Protein AF-0000000087148356 (afdb_homodimer)

Secondary structure (DSSP, 8-state):
--HHHHHHHHHHTT-EEEEEE-SSSEEEEEE-SS-SSS--HHHHHHHHHHHHHHHHTTSS----EEEEEEEETTEEEEEEEE-HHHHHHHHTTSS-HHHHHHHHHTT-EE---/--HHHHHHHHHHTT-EEEEEE-SSSEEEEEE-SS-SSS--HHHHHHHHHHHHHHHHTTSS----EEEEEEEETTEEEEEEEE-HHHHHHHHTTSS-HHHHHHHHHTT-EE---

Foldseek 3Di:
DDFVVLCVLLVVLVWAWLGWDPDAVTETETEDPDDDLFDDLVNVVSSVVSQLVCVVVVNDQQHKYWYFYAPDSPHTFKIWIAHSVLSVCPVVVVDDPVVSSVVGVVRIDGPPD/DDFVVLCVLLVVLVWAWLGWDPDAVTETETEDPDDDQFDDLVNVVSSVVSQLVCVVVVNDQQHKYWYFYAPDSPHTFKIWIAHSVLSVCPVVVVDDPVVSSVVGVVRIDGPPD

Nearest PDB structures (foldseek):
  4hlb-assembly1_A  TM=5.372E-01  e=8.642E-02  Desulfovibrio piger ATCC 29098
  3ib5-assembly1_A-2  TM=5.041E-01  e=1.341E-01  Ligilactobacillus salivarius UCC118
  2qb6-assembly1_A  TM=3.504E-01  e=6.866E-01  Saccharomyces cerevisiae
  2qb8-assembly2_B  TM=2.752E-01  e=1.001E+00  Saccharomyces cerevisiae
  2qb6-assembly2_B  TM=3.249E-01  e=2.126E+00  Saccharomyces cerevisiae

pLDDT: mean 91.55, std 8.07, range [42.75, 98.5]

InterPro domains:
  IPR058473 Domain of unknown function DUF8159 [PF26490] (3-110)

Sequence (226 aa):
MDESELEAELRKFGIDVHDVEAVDPMELSYVTAYPGEEVNHMEMGQMLNGLLDLARDGEWEPTRIEATVLRFEDEVMNRWYAKTEWFEDLLQYRISETEFSTNVLETLDEDLEMDESELEAELRKFGIDVHDVEAVDPMELSYVTAYPGEEVNHMEMGQMLNGLLDLARDGEWEPTRIEATVLRFEDEVMNRWYAKTEWFEDLLQYRISETEFSTNVLETLDEDLE

Structure (mmCIF, N/CA/C/O backbone):
data_AF-0000000087148356-model_v1
#
loop_
_entity.id
_entity.type
_entity.pdbx_description
1 polymer 'Uncharacterized protein'
#
loop_
_atom_site.group_PDB
_atom_site.id
_atom_site.type_symbol
_atom_site.label_atom_id
_atom_site.label_alt_id
_atom_site.label_comp_id
_atom_site.label_asym_id
_atom_site.label_entity_id
_atom_site.label_seq_id
_atom_site.pdbx_PDB_ins_code
_atom_site.Cartn_x
_atom_site.Cartn_y
_atom_site.Cartn_z
_atom_site.occupancy
_atom_site.B_iso_or_equiv
_atom_site.auth_seq_id
_atom_site.auth_comp_id
_atom_site.auth_asym_id
_atom_site.auth_atom_id
_atom_site.pdbx_PDB_model_num
ATOM 1 N N . MET A 1 1 ? -1.526 16.781 19.016 1 84.31 1 MET A N 1
ATOM 2 C CA . MET A 1 1 ? -0.383 15.891 19.188 1 84.31 1 MET A CA 1
ATOM 3 C C . MET A 1 1 ? 0.921 16.609 18.859 1 84.31 1 MET A C 1
ATOM 5 O O . MET A 1 1 ? 0.977 17.406 17.922 1 84.31 1 MET A O 1
ATOM 9 N N . ASP A 1 2 ? 1.845 16.422 19.781 1 91.44 2 ASP A N 1
ATOM 10 C CA . ASP A 1 2 ? 3.104 17.078 19.469 1 91.44 2 ASP A CA 1
ATOM 11 C C . ASP A 1 2 ? 4 16.188 18.609 1 91.44 2 ASP A C 1
ATOM 13 O O . ASP A 1 2 ? 3.621 15.062 18.266 1 91.44 2 ASP A O 1
ATOM 17 N N . GLU A 1 3 ? 5.105 16.703 18.156 1 94.75 3 GLU A N 1
ATOM 18 C CA . GLU A 1 3 ? 5.992 16.031 17.203 1 94.75 3 GLU A CA 1
ATOM 19 C C . GLU A 1 3 ? 6.492 14.703 17.766 1 94.75 3 GLU A C 1
ATOM 21 O O . GLU A 1 3 ? 6.539 13.703 17.047 1 94.75 3 GLU A O 1
ATOM 26 N N . SER A 1 4 ? 6.891 14.68 19.016 1 94.88 4 SER A N 1
ATOM 27 C CA . SER A 1 4 ? 7.418 13.469 19.641 1 94.88 4 SER A CA 1
ATOM 28 C C . SER A 1 4 ? 6.359 12.375 19.703 1 94.88 4 SER A C 1
ATOM 30 O O . SER A 1 4 ? 6.664 11.195 19.5 1 94.88 4 SER A O 1
ATOM 32 N N . GLU A 1 5 ? 5.191 12.727 20.031 1 94.94 5 GLU A N 1
ATOM 33 C CA . GLU A 1 5 ? 4.086 11.773 20.078 1 94.94 5 GLU A CA 1
ATOM 34 C C . GLU A 1 5 ? 3.781 11.211 18.688 1 94.94 5 GLU A C 1
ATOM 36 O O . GLU A 1 5 ? 3.549 10.008 18.531 1 94.94 5 GLU A O 1
ATOM 41 N N . LEU A 1 6 ? 3.758 12.117 17.75 1 95.38 6 LEU A N 1
ATOM 42 C CA . LEU A 1 6 ? 3.504 11.695 16.375 1 95.38 6 LEU A CA 1
ATOM 43 C C . LEU A 1 6 ? 4.559 10.703 15.914 1 95.38 6 LEU A C 1
ATOM 45 O O . LEU A 1 6 ? 4.23 9.68 15.312 1 95.38 6 LEU A O 1
ATOM 49 N N . GLU A 1 7 ? 5.844 10.984 16.172 1 96.38 7 GLU A N 1
ATOM 50 C CA . GLU A 1 7 ? 6.934 10.078 15.812 1 96.38 7 GLU A CA 1
ATOM 51 C C . GLU A 1 7 ? 6.734 8.703 16.438 1 96.38 7 GLU A C 1
ATOM 53 O O . GLU A 1 7 ? 6.918 7.68 15.773 1 96.38 7 GLU A O 1
ATOM 58 N N . ALA A 1 8 ? 6.398 8.703 17.703 1 95.75 8 ALA A N 1
ATOM 59 C CA . ALA A 1 8 ? 6.195 7.445 18.422 1 95.75 8 ALA A CA 1
ATOM 60 C C . ALA A 1 8 ? 5.074 6.629 17.797 1 95.75 8 ALA A C 1
ATOM 62 O O . ALA A 1 8 ? 5.191 5.41 17.656 1 95.75 8 ALA A O 1
ATOM 63 N N . GLU A 1 9 ? 4 7.324 17.438 1 95.88 9 GLU A N 1
ATOM 64 C CA . GLU A 1 9 ? 2.873 6.637 16.828 1 95.88 9 GLU A CA 1
ATOM 65 C C . GLU A 1 9 ? 3.266 6.027 15.484 1 95.88 9 GLU A C 1
ATOM 67 O O . GLU A 1 9 ? 2.941 4.875 15.195 1 95.88 9 GLU A O 1
ATOM 72 N N . LEU A 1 10 ? 3.98 6.805 14.617 1 95.19 10 LEU A N 1
ATOM 73 C CA . LEU A 1 10 ? 4.379 6.328 13.297 1 95.19 10 LEU A CA 1
ATOM 74 C C . LEU A 1 10 ? 5.328 5.141 13.406 1 95.19 10 LEU A C 1
ATOM 76 O O . LEU A 1 10 ? 5.285 4.227 12.578 1 95.19 10 LEU A O 1
ATOM 80 N N . ARG A 1 11 ? 6.141 5.047 14.484 1 95.75 11 ARG A N 1
ATOM 81 C CA . ARG A 1 11 ? 7.039 3.918 14.719 1 95.75 11 ARG A CA 1
ATOM 82 C C . ARG A 1 11 ? 6.254 2.639 14.984 1 95.75 11 ARG A C 1
ATOM 84 O O . ARG A 1 11 ? 6.68 1.549 14.602 1 95.75 11 ARG A O 1
ATOM 91 N N . LYS A 1 12 ? 5.125 2.832 15.578 1 92.94 12 LYS A N 1
ATOM 92 C CA . LYS A 1 12 ? 4.266 1.68 15.836 1 92.94 12 LYS A CA 1
ATOM 93 C C . LYS A 1 12 ? 3.777 1.055 14.539 1 92.94 12 LYS A C 1
ATOM 95 O O . LYS A 1 12 ? 3.441 -0.131 14.5 1 92.94 12 LYS A O 1
ATOM 100 N N . PHE A 1 13 ? 3.689 1.864 13.508 1 89 13 PHE A N 1
ATOM 101 C CA . PHE A 1 13 ? 3.23 1.39 12.211 1 89 13 PHE A CA 1
ATOM 102 C C . PHE A 1 13 ? 4.398 0.883 11.375 1 89 13 PHE A C 1
ATOM 104 O O . PHE A 1 13 ? 4.234 0.569 10.195 1 89 13 PHE A O 1
ATOM 111 N N . GLY A 1 14 ? 5.617 0.876 11.977 1 90.88 14 GLY A N 1
ATOM 112 C CA . GLY A 1 14 ? 6.77 0.293 11.305 1 90.88 14 GLY A CA 1
ATOM 113 C C . GLY A 1 14 ? 7.562 1.302 10.5 1 90.88 14 GLY A C 1
ATOM 114 O O . GLY A 1 14 ? 8.352 0.925 9.625 1 90.88 14 GLY A O 1
ATOM 115 N N . ILE A 1 15 ? 7.328 2.574 10.688 1 94.94 15 ILE A N 1
ATOM 116 C CA . ILE A 1 15 ? 8.031 3.621 9.953 1 94.94 15 ILE A CA 1
ATOM 117 C C . ILE A 1 15 ? 9.281 4.043 10.719 1 94.94 15 ILE A C 1
ATOM 119 O O . ILE A 1 15 ? 9.211 4.344 11.914 1 94.94 15 ILE A O 1
ATOM 123 N N . ASP A 1 16 ? 10.422 3.971 10.125 1 96.44 16 ASP A N 1
ATOM 124 C CA . ASP A 1 16 ? 11.664 4.457 10.719 1 96.44 16 ASP A CA 1
ATOM 125 C C . ASP A 1 16 ? 11.812 5.965 10.531 1 96.44 16 ASP A C 1
ATOM 127 O O . ASP A 1 16 ? 12.531 6.422 9.641 1 96.44 16 ASP A O 1
ATOM 131 N N . VAL A 1 17 ? 11.242 6.77 11.438 1 96.94 17 VAL A N 1
ATOM 132 C CA . VAL A 1 17 ? 11.141 8.219 11.32 1 96.94 17 VAL A CA 1
ATOM 133 C C . VAL A 1 17 ? 12.492 8.859 11.602 1 96.94 17 VAL A C 1
ATOM 135 O O . VAL A 1 17 ? 13.133 8.562 12.617 1 96.94 17 VAL A O 1
ATOM 138 N N . HIS A 1 18 ? 12.945 9.609 10.672 1 97.88 18 HIS A N 1
ATOM 139 C CA . HIS A 1 18 ? 14.18 10.375 10.852 1 97.88 18 HIS A CA 1
ATOM 140 C C . HIS A 1 18 ? 13.891 11.727 11.5 1 97.88 18 HIS A C 1
ATOM 142 O O . HIS A 1 18 ? 14.555 12.109 12.469 1 97.88 18 HIS A O 1
ATOM 148 N N . ASP A 1 19 ? 12.883 12.438 11.008 1 96.44 19 ASP A N 1
ATOM 149 C CA . ASP A 1 19 ? 12.516 13.742 11.547 1 96.44 19 ASP A CA 1
ATOM 150 C C . ASP A 1 19 ? 11.055 14.07 11.25 1 96.44 19 ASP A C 1
ATOM 152 O O . ASP A 1 19 ? 10.5 13.609 10.25 1 96.44 19 ASP A O 1
ATOM 156 N N . VAL A 1 20 ? 10.469 14.836 12.164 1 96.94 20 VAL A N 1
ATOM 157 C CA . VAL A 1 20 ? 9.117 15.344 11.977 1 96.94 20 VAL A CA 1
ATOM 158 C C . VAL A 1 20 ? 9.039 16.797 12.422 1 96.94 20 VAL A C 1
ATOM 160 O O . VAL A 1 20 ? 9.508 17.141 13.508 1 96.94 20 VAL A O 1
ATOM 163 N N . GLU A 1 21 ? 8.547 17.594 11.594 1 96.12 21 GLU A N 1
ATOM 164 C CA . GLU A 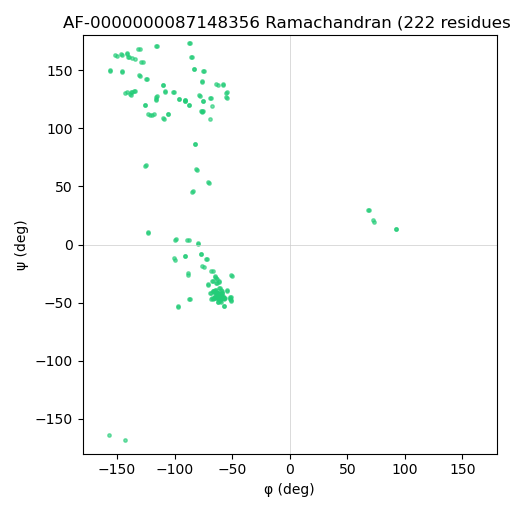1 21 ? 8.203 18.969 11.953 1 96.12 21 GLU A CA 1
ATOM 165 C C . GLU A 1 21 ? 6.711 19.219 11.789 1 96.12 21 GLU A C 1
ATOM 167 O O . GLU A 1 21 ? 6.195 19.234 10.672 1 96.12 21 GLU A O 1
ATOM 172 N N . ALA A 1 22 ? 6.113 19.406 12.883 1 90.12 22 ALA A N 1
ATOM 173 C CA . ALA A 1 22 ? 4.668 19.625 12.891 1 90.12 22 ALA A CA 1
ATOM 174 C C . ALA A 1 22 ? 4.328 21.078 12.547 1 90.12 22 ALA A C 1
ATOM 176 O O . ALA A 1 22 ? 3.785 21.797 13.383 1 90.12 22 ALA A O 1
ATOM 177 N N . VAL A 1 23 ? 4.59 21.469 11.508 1 89.88 23 VAL A N 1
ATOM 178 C CA . VAL A 1 23 ? 4.281 22.781 10.938 1 89.88 23 VAL A CA 1
ATOM 179 C C . VAL A 1 23 ? 3.324 22.609 9.758 1 89.88 23 VAL A C 1
ATOM 181 O O . VAL A 1 23 ? 2.924 21.5 9.422 1 89.88 23 VAL A O 1
ATOM 184 N N . ASP A 1 24 ? 2.83 23.688 9.297 1 91.12 24 ASP A N 1
ATOM 185 C CA . ASP A 1 24 ? 1.98 23.641 8.109 1 91.12 24 ASP A CA 1
ATOM 186 C C . ASP A 1 24 ? 2.689 24.25 6.902 1 91.12 24 ASP A C 1
ATOM 188 O O . ASP A 1 24 ? 2.928 25.469 6.859 1 91.12 24 ASP A O 1
ATOM 192 N N . PRO A 1 25 ? 3.09 23.422 5.961 1 96.44 25 PRO A N 1
ATOM 193 C CA . PRO A 1 25 ? 2.861 21.984 5.832 1 96.44 25 PRO A CA 1
ATOM 194 C C . PRO A 1 25 ? 3.729 21.156 6.785 1 96.44 25 PRO A C 1
ATOM 196 O O . PRO A 1 25 ? 4.863 21.531 7.082 1 96.44 25 PRO A O 1
ATOM 199 N N . MET A 1 26 ? 3.186 20.031 7.184 1 97.25 26 MET A N 1
ATOM 200 C CA . MET A 1 26 ? 3.967 19.094 8 1 97.25 26 MET A CA 1
ATOM 201 C C . MET A 1 26 ? 5.094 18.469 7.188 1 97.25 26 MET A C 1
ATOM 203 O O . MET A 1 26 ? 4.863 17.984 6.082 1 97.25 26 MET A O 1
ATOM 207 N N . GLU A 1 27 ? 6.281 18.578 7.699 1 97.81 27 GLU A N 1
ATOM 208 C CA . GLU A 1 27 ? 7.445 17.953 7.082 1 97.81 27 GLU A CA 1
ATOM 209 C C . GLU A 1 27 ? 7.824 16.656 7.809 1 97.81 27 GLU A C 1
ATOM 211 O O . GLU A 1 27 ? 7.93 16.641 9.039 1 97.81 27 GLU A O 1
ATOM 216 N N . LEU A 1 28 ? 8.016 15.609 6.988 1 97.5 28 LEU A N 1
ATOM 217 C CA . LEU A 1 28 ? 8.344 14.305 7.539 1 97.5 28 LEU A CA 1
ATOM 218 C C . LEU A 1 28 ? 9.438 13.633 6.719 1 97.5 28 LEU A C 1
ATOM 220 O O . LEU A 1 28 ? 9.406 13.664 5.488 1 97.5 28 LEU A O 1
ATOM 224 N N . SER A 1 29 ? 10.477 13.109 7.359 1 96.81 29 SER A N 1
ATOM 225 C CA . SER A 1 29 ? 11.461 12.266 6.688 1 96.81 29 SER A CA 1
ATOM 226 C C . SER A 1 29 ? 11.602 10.914 7.387 1 96.81 29 SER A C 1
ATOM 228 O O . SER A 1 29 ? 11.484 10.828 8.609 1 96.81 29 SER A O 1
ATOM 230 N N . TYR A 1 30 ? 11.789 9.859 6.605 1 97 30 TYR A N 1
ATOM 231 C CA . TYR A 1 30 ? 11.945 8.516 7.164 1 97 30 TYR A CA 1
ATOM 232 C C . TYR A 1 30 ? 12.906 7.684 6.328 1 97 30 TYR A C 1
ATOM 234 O O . TYR A 1 30 ? 13.047 7.906 5.125 1 97 30 TYR A O 1
ATOM 242 N N . VAL A 1 31 ? 13.578 6.809 7.023 1 96 31 VAL A N 1
ATOM 243 C CA . VAL A 1 31 ? 14.516 5.91 6.348 1 96 31 VAL A CA 1
ATOM 244 C C . VAL A 1 31 ? 13.773 4.664 5.863 1 96 31 VAL A C 1
ATOM 246 O O . VAL A 1 31 ? 13.141 3.959 6.656 1 96 31 VAL A O 1
ATOM 249 N N . THR A 1 32 ? 13.82 4.449 4.531 1 93.44 32 THR A N 1
ATOM 250 C CA . THR A 1 32 ? 13.078 3.336 3.955 1 93.44 32 THR A CA 1
ATOM 251 C C . THR A 1 32 ? 13.797 2.014 4.223 1 93.44 32 THR A C 1
ATOM 253 O O . THR A 1 32 ? 15.023 1.948 4.18 1 93.44 32 THR A O 1
ATOM 256 N N . ALA A 1 33 ? 13.039 0.959 4.535 1 88.12 33 ALA A N 1
ATOM 257 C CA . ALA A 1 33 ? 13.562 -0.401 4.637 1 88.12 33 ALA A CA 1
ATOM 258 C C . ALA A 1 33 ? 13.773 -1.011 3.252 1 88.12 33 ALA A C 1
ATOM 260 O O . ALA A 1 33 ? 14.352 -2.092 3.123 1 88.12 33 ALA A O 1
ATOM 261 N N . TYR A 1 34 ? 13.359 -0.417 2.146 1 85.12 34 TYR A N 1
ATOM 262 C CA . TYR A 1 34 ? 13.375 -0.916 0.776 1 85.12 34 TYR A CA 1
ATOM 263 C C . TYR A 1 34 ? 14.109 0.053 -0.147 1 85.12 34 TYR A C 1
ATOM 265 O O . TYR A 1 34 ? 13.5 0.634 -1.051 1 85.12 34 TYR A O 1
ATOM 273 N N . PRO A 1 35 ? 15.484 0.049 0.179 1 82.44 35 PRO A N 1
ATOM 274 C CA . PRO A 1 35 ? 16.234 1.004 -0.638 1 82.44 35 PRO A CA 1
ATOM 275 C C . PRO A 1 35 ? 16.328 0.581 -2.104 1 82.44 35 PRO A C 1
ATOM 277 O O . PRO A 1 35 ? 16.625 -0.579 -2.396 1 82.44 35 PRO A O 1
ATOM 280 N N . GLY A 1 36 ? 15.633 1.244 -2.998 1 75.75 36 GLY A N 1
ATOM 281 C CA . GLY A 1 36 ? 15.633 1.03 -4.438 1 75.75 36 GLY A CA 1
ATOM 282 C C . GLY A 1 36 ? 15.523 2.316 -5.23 1 75.75 36 GLY A C 1
ATOM 283 O O . GLY A 1 36 ? 15.797 3.4 -4.711 1 75.75 36 GLY A O 1
ATOM 284 N N . GLU A 1 37 ? 15.297 2.193 -6.395 1 71.94 37 GLU A N 1
ATOM 285 C CA . GLU A 1 37 ? 15.219 3.363 -7.262 1 71.94 37 GLU A CA 1
ATOM 286 C C . GLU A 1 37 ? 13.914 4.129 -7.039 1 71.94 37 GLU A C 1
ATOM 288 O O . GLU A 1 37 ? 13.836 5.328 -7.32 1 71.94 37 GLU A O 1
ATOM 293 N N . GLU A 1 38 ? 12.992 3.451 -6.469 1 77.25 38 GLU A N 1
ATOM 294 C CA . GLU A 1 38 ? 11.688 4.082 -6.312 1 77.25 38 GLU A CA 1
ATOM 295 C C . GLU A 1 38 ? 11.133 3.867 -4.906 1 77.25 38 GLU A C 1
ATOM 297 O O . GLU A 1 38 ? 11.594 2.98 -4.184 1 77.25 38 GLU A O 1
ATOM 302 N N . VAL A 1 39 ? 10.188 4.773 -4.629 1 83.44 39 VAL A N 1
ATOM 303 C CA . VAL A 1 39 ? 9.508 4.695 -3.338 1 83.44 39 VAL A CA 1
ATOM 304 C C . VAL A 1 39 ? 8.75 3.371 -3.232 1 83.44 39 VAL A C 1
ATOM 306 O O . VAL A 1 39 ? 8.172 2.904 -4.215 1 83.44 39 VAL A O 1
ATOM 309 N N . ASN A 1 40 ? 8.867 2.797 -2.104 1 86.94 40 ASN A N 1
ATOM 310 C CA . ASN A 1 40 ? 8.055 1.616 -1.829 1 86.94 40 ASN A CA 1
ATOM 311 C C . ASN A 1 40 ? 6.609 1.989 -1.523 1 86.94 40 ASN A C 1
ATOM 313 O O . ASN A 1 40 ? 6.32 2.557 -0.469 1 86.94 40 ASN A O 1
ATOM 317 N N . HIS A 1 41 ? 5.699 1.585 -2.393 1 86.62 41 HIS A N 1
ATOM 318 C CA . HIS A 1 41 ? 4.297 1.972 -2.289 1 86.62 41 HIS A CA 1
ATOM 319 C C . HIS A 1 41 ? 3.662 1.408 -1.022 1 86.62 41 HIS A C 1
ATOM 321 O O . HIS A 1 41 ? 2.844 2.074 -0.383 1 86.62 41 HIS A O 1
ATOM 327 N N . MET A 1 42 ? 3.967 0.201 -0.636 1 81.94 42 MET A N 1
ATOM 328 C CA . MET A 1 42 ? 3.402 -0.417 0.561 1 81.94 42 MET A CA 1
ATOM 329 C C . MET A 1 42 ? 3.818 0.344 1.814 1 81.94 42 MET A C 1
ATOM 331 O O . MET A 1 42 ? 3 0.58 2.705 1 81.94 42 MET A O 1
ATOM 335 N N . GLU A 1 43 ? 5.117 0.654 1.801 1 88.19 43 GLU A N 1
ATOM 336 C CA . GLU A 1 43 ? 5.621 1.425 2.932 1 88.19 43 GLU A CA 1
ATOM 337 C C . GLU A 1 43 ? 4.949 2.793 3.014 1 88.19 43 GLU A C 1
ATOM 339 O O . GLU A 1 43 ? 4.586 3.248 4.098 1 88.19 43 GLU A O 1
ATOM 344 N N . MET A 1 44 ? 4.777 3.432 1.849 1 91.56 44 MET A N 1
ATOM 345 C CA . MET A 1 44 ? 4.055 4.699 1.782 1 91.56 44 MET A CA 1
ATOM 346 C C . MET A 1 44 ? 2.623 4.535 2.287 1 91.56 44 MET A C 1
ATOM 348 O O . MET A 1 44 ? 2.127 5.379 3.039 1 91.56 44 MET A O 1
ATOM 352 N N . GLY A 1 45 ? 1.991 3.518 1.913 1 89.81 45 GLY A N 1
ATOM 353 C CA . GLY A 1 45 ? 0.655 3.213 2.4 1 89.81 45 GLY A CA 1
ATOM 354 C C . GLY A 1 45 ? 0.584 3.086 3.91 1 89.81 45 GLY A C 1
ATOM 355 O O . GLY A 1 45 ? -0.348 3.592 4.539 1 89.81 45 GLY A O 1
ATOM 356 N N . GLN A 1 46 ? 1.534 2.375 4.477 1 88.69 46 GLN A N 1
ATOM 357 C CA . GLN A 1 46 ? 1.574 2.217 5.93 1 88.69 46 GLN A CA 1
ATOM 358 C C . GLN A 1 46 ? 1.681 3.568 6.629 1 88.69 46 GLN A C 1
ATOM 360 O O . GLN A 1 46 ? 1.002 3.811 7.629 1 88.69 46 GLN A O 1
ATOM 365 N N . MET A 1 47 ? 2.598 4.418 6.078 1 93.06 47 MET A N 1
ATOM 366 C CA . MET A 1 47 ? 2.756 5.77 6.613 1 93.06 47 MET A CA 1
ATOM 367 C C . MET A 1 47 ? 1.436 6.531 6.562 1 93.06 47 MET A C 1
ATOM 369 O O . MET A 1 47 ? 1.013 7.117 7.562 1 93.06 47 MET A O 1
ATOM 373 N N . LEU A 1 48 ? 0.737 6.496 5.5 1 94.75 48 LEU A N 1
ATOM 374 C CA . LEU A 1 48 ? -0.509 7.227 5.293 1 94.75 48 LEU A CA 1
ATOM 375 C C . LEU A 1 48 ? -1.636 6.629 6.129 1 94.75 48 LEU A C 1
ATOM 377 O O . LEU A 1 48 ? -2.461 7.359 6.68 1 94.75 48 LEU A O 1
ATOM 381 N N . ASN A 1 49 ? -1.641 5.391 6.316 1 90.12 49 ASN A N 1
ATOM 382 C CA . ASN A 1 49 ? -2.627 4.734 7.168 1 90.12 49 ASN A CA 1
ATOM 383 C C . ASN A 1 49 ? -2.461 5.137 8.633 1 90.12 49 ASN A C 1
ATOM 385 O O . ASN A 1 49 ? -3.449 5.316 9.344 1 90.12 49 ASN A O 1
ATOM 389 N N . GLY A 1 50 ? -1.231 5.078 9.023 1 91.94 50 GLY A N 1
ATOM 390 C CA . GLY A 1 50 ? -0.986 5.543 10.383 1 91.94 50 GLY A CA 1
ATOM 391 C C . GLY A 1 50 ? -1.56 6.922 10.648 1 91.94 50 GLY A C 1
ATOM 392 O O . GLY A 1 50 ? -2.223 7.133 11.672 1 91.94 50 GLY A O 1
ATOM 393 N N . LEU A 1 51 ? -1.326 7.844 9.727 1 95.38 51 LEU A N 1
ATOM 394 C CA . LEU A 1 51 ? -1.85 9.195 9.875 1 95.38 51 LEU A CA 1
ATOM 395 C C . LEU A 1 51 ? -3.375 9.195 9.844 1 95.38 51 LEU A C 1
ATOM 397 O O . LEU A 1 51 ? -4.02 9.898 10.617 1 95.38 51 LEU A O 1
ATOM 401 N N . LEU A 1 52 ? -3.928 8.438 9 1 94.31 52 LEU A N 1
ATOM 402 C CA . LEU A 1 52 ? -5.379 8.359 8.875 1 94.31 52 LEU A CA 1
ATOM 403 C C . LEU A 1 52 ? -6.004 7.77 10.133 1 94.31 52 LEU A C 1
ATOM 405 O O . LEU A 1 52 ? -7.062 8.227 10.57 1 94.31 52 LEU A O 1
ATOM 409 N N . ASP A 1 53 ? -5.352 6.746 10.672 1 92.44 53 ASP A N 1
ATOM 410 C CA . ASP A 1 53 ? -5.828 6.172 11.93 1 92.44 53 ASP A CA 1
ATOM 411 C C . ASP A 1 53 ? -5.812 7.215 13.047 1 92.44 53 ASP A C 1
ATOM 413 O O . ASP A 1 53 ? -6.766 7.309 13.828 1 92.44 53 ASP A O 1
ATOM 417 N N . LEU A 1 54 ? -4.754 7.934 13.086 1 95.5 54 LEU A N 1
ATOM 418 C CA . LEU A 1 54 ? -4.656 9 14.086 1 95.5 54 LEU A CA 1
ATOM 419 C C . LEU A 1 54 ? -5.746 10.039 13.867 1 95.5 54 LEU A C 1
ATOM 421 O O . LEU A 1 54 ? -6.324 10.547 14.836 1 95.5 54 LEU A O 1
ATOM 425 N N . ALA A 1 55 ? -6.004 10.391 12.656 1 96.06 55 ALA A N 1
ATOM 426 C CA . ALA A 1 55 ? -7.051 11.359 12.344 1 96.06 55 ALA A CA 1
ATOM 427 C C . ALA A 1 55 ? -8.422 10.844 12.766 1 96.06 55 ALA A C 1
ATOM 429 O O . ALA A 1 55 ? -9.227 11.586 13.328 1 96.06 55 ALA A O 1
ATOM 430 N N . ARG A 1 56 ? -8.672 9.656 12.477 1 94.31 56 ARG A N 1
ATOM 431 C CA . ARG A 1 56 ? -9.945 9.039 12.844 1 94.31 56 ARG A CA 1
ATOM 432 C C . ARG A 1 56 ? -10.141 9.039 14.359 1 94.31 56 ARG A C 1
ATOM 434 O O . ARG A 1 56 ? -11.258 9.203 14.852 1 94.31 56 ARG A O 1
ATOM 441 N N . ASP A 1 57 ? -9.078 8.828 15.07 1 94.88 57 ASP A N 1
ATOM 442 C CA . ASP A 1 57 ? -9.117 8.797 16.531 1 94.88 57 ASP A CA 1
ATOM 443 C C . ASP A 1 57 ? -9.125 10.203 17.109 1 94.88 57 ASP A C 1
ATOM 445 O O . ASP A 1 57 ? -9.164 10.383 18.328 1 94.88 57 ASP A O 1
ATOM 449 N N . GLY A 1 58 ? -9.117 11.133 16.25 1 95.06 58 GLY A N 1
ATOM 450 C CA . GLY A 1 58 ? -9.125 12.516 16.703 1 95.06 58 GLY A CA 1
ATOM 451 C C . GLY A 1 58 ? -7.797 12.961 17.281 1 95.06 58 GLY A C 1
ATOM 452 O O . GLY A 1 58 ? -7.734 13.977 17.984 1 95.06 58 GLY A O 1
ATOM 453 N N . GLU A 1 59 ? -6.723 12.281 16.984 1 95.19 59 GLU A N 1
ATOM 454 C CA . GLU A 1 59 ? -5.422 12.555 17.578 1 95.19 59 GLU A CA 1
ATOM 455 C C . GLU A 1 59 ? -4.543 13.383 16.656 1 95.19 59 GLU A C 1
ATOM 457 O O . GLU A 1 59 ? -3.512 13.914 17.078 1 95.19 59 GLU A O 1
ATOM 462 N N . TRP A 1 60 ? -4.961 13.453 15.492 1 94.75 60 TRP A N 1
ATOM 463 C CA . TRP A 1 60 ? -4.242 14.234 14.492 1 94.75 60 TRP A CA 1
ATOM 464 C C . TRP A 1 60 ? -5.211 14.961 13.57 1 94.75 60 TRP A C 1
ATOM 466 O O . TRP A 1 60 ? -6.164 14.359 13.062 1 94.75 60 TRP A O 1
ATOM 476 N N . GLU A 1 61 ? -4.953 16.203 13.406 1 94.56 61 GLU A N 1
ATOM 477 C CA . GLU A 1 61 ? -5.727 16.969 12.43 1 94.56 61 GLU A CA 1
ATOM 478 C C . GLU A 1 61 ? -5.059 16.953 11.062 1 94.56 61 GLU A C 1
ATOM 480 O O . GLU A 1 61 ? -3.896 17.359 10.922 1 94.56 61 GLU A O 1
ATOM 485 N N . PRO A 1 62 ? -5.793 16.531 10.062 1 96.19 62 PRO A N 1
ATOM 486 C CA . PRO A 1 62 ? -5.207 16.438 8.719 1 96.19 62 PRO A CA 1
ATOM 487 C C . PRO A 1 62 ? -4.598 17.766 8.25 1 96.19 62 PRO A C 1
ATOM 489 O O . PRO A 1 62 ? -5.215 18.812 8.398 1 96.19 62 PRO A O 1
ATOM 492 N N . THR A 1 63 ? -3.402 17.672 7.785 1 96.81 63 THR A N 1
ATOM 493 C CA . THR A 1 63 ? -2.668 18.766 7.16 1 96.81 63 THR A CA 1
ATOM 494 C C . THR A 1 63 ? -1.881 18.266 5.949 1 96.81 63 THR A C 1
ATOM 496 O O . THR A 1 63 ? -1.768 17.062 5.73 1 96.81 63 THR A O 1
ATOM 499 N N . ARG A 1 64 ? -1.524 19.25 5.121 1 97.88 64 ARG A N 1
ATOM 500 C CA . ARG A 1 64 ? -0.625 18.844 4.043 1 97.88 64 ARG A CA 1
ATOM 501 C C . ARG A 1 64 ? 0.657 18.234 4.598 1 97.88 64 ARG A C 1
ATOM 503 O O . ARG A 1 64 ? 1.227 18.75 5.566 1 97.88 64 ARG A O 1
ATOM 510 N N . ILE A 1 65 ? 1.083 17.141 3.949 1 97.81 65 ILE A N 1
ATOM 511 C CA . ILE A 1 65 ? 2.314 16.453 4.336 1 97.81 65 ILE A CA 1
ATOM 512 C C . ILE A 1 65 ? 3.328 16.531 3.195 1 97.81 65 ILE A C 1
ATOM 514 O O . ILE A 1 65 ? 2.986 16.297 2.033 1 97.81 65 ILE A O 1
ATOM 518 N N . GLU A 1 66 ? 4.48 16.984 3.537 1 97.94 66 GLU A N 1
ATOM 519 C CA . GLU A 1 66 ? 5.652 16.844 2.68 1 97.94 66 GLU A CA 1
ATOM 520 C C . GLU A 1 66 ? 6.605 15.781 3.215 1 97.94 66 GLU A C 1
ATOM 522 O O . GLU A 1 66 ? 7.219 15.961 4.27 1 97.94 66 GLU A O 1
ATOM 527 N N . ALA A 1 67 ? 6.727 14.656 2.463 1 96.88 67 ALA A N 1
ATOM 528 C CA . ALA A 1 67 ? 7.512 13.523 2.941 1 96.88 67 ALA A CA 1
ATOM 529 C C . ALA A 1 67 ? 8.789 13.359 2.125 1 96.88 67 ALA A C 1
ATOM 531 O O . ALA A 1 67 ? 8.781 13.523 0.903 1 96.88 67 ALA A O 1
ATOM 532 N N . THR A 1 68 ? 9.852 13.094 2.812 1 95.56 68 THR A N 1
ATOM 533 C CA . THR A 1 68 ? 11.141 12.742 2.215 1 95.56 68 THR A CA 1
ATOM 534 C C . THR A 1 68 ? 11.539 11.32 2.596 1 95.56 68 THR A C 1
ATOM 536 O O . THR A 1 68 ? 11.57 10.977 3.777 1 95.56 68 THR A O 1
ATOM 539 N N . VAL A 1 69 ? 11.805 10.5 1.589 1 94.88 69 VAL A N 1
ATOM 540 C CA . VAL A 1 69 ? 12.258 9.125 1.804 1 94.88 69 VAL A CA 1
ATOM 541 C C . VAL A 1 69 ? 13.781 9.07 1.714 1 94.88 69 VAL A C 1
ATOM 543 O O . VAL A 1 69 ? 14.367 9.508 0.721 1 94.88 69 VAL A O 1
ATOM 546 N N . LEU A 1 70 ? 14.336 8.547 2.777 1 95.31 70 LEU A N 1
ATOM 547 C CA . LEU A 1 70 ? 15.789 8.5 2.869 1 95.31 70 LEU A CA 1
ATOM 548 C C . LEU A 1 70 ? 16.297 7.078 2.707 1 95.31 70 LEU A C 1
ATOM 550 O O . LEU A 1 70 ? 15.727 6.137 3.256 1 95.31 70 LEU A O 1
ATOM 554 N N . ARG A 1 71 ? 17.375 6.867 1.804 1 92.19 71 ARG A N 1
ATOM 555 C CA . ARG A 1 71 ? 18.109 5.613 1.772 1 92.19 71 ARG A CA 1
ATOM 556 C C . ARG A 1 71 ? 18.922 5.422 3.051 1 92.19 71 ARG A C 1
ATOM 558 O O . ARG A 1 71 ? 18.938 4.332 3.623 1 92.19 71 ARG A O 1
ATOM 565 N N . PHE A 1 72 ? 19.609 6.418 3.439 1 89.56 72 PHE A N 1
ATOM 566 C CA . PHE A 1 72 ? 20.328 6.617 4.699 1 89.56 72 PHE A CA 1
ATOM 567 C C . PHE A 1 72 ? 19.969 7.965 5.312 1 89.56 72 PHE A C 1
ATOM 569 O O . PHE A 1 72 ? 19.328 8.797 4.668 1 89.56 72 PHE A O 1
ATOM 576 N N . GLU A 1 73 ? 20.297 8.273 6.5 1 85 73 GLU A N 1
ATOM 577 C CA . GLU A 1 73 ? 19.938 9.484 7.227 1 85 73 GLU A CA 1
ATOM 578 C C . GLU A 1 73 ? 20.25 10.734 6.41 1 85 73 GLU A C 1
ATOM 580 O O . GLU A 1 73 ? 19.547 11.734 6.5 1 85 73 GLU A O 1
ATOM 585 N N . ASP A 1 74 ? 21.156 10.672 5.555 1 86.56 74 ASP A N 1
ATOM 586 C CA . ASP A 1 74 ? 21.547 11.891 4.863 1 86.56 74 ASP A CA 1
ATOM 587 C C . ASP A 1 74 ? 21.406 11.734 3.352 1 86.56 74 ASP A C 1
ATOM 589 O O . ASP A 1 74 ? 21.875 12.586 2.59 1 86.56 74 ASP A O 1
ATOM 593 N N . GLU A 1 75 ? 20.828 10.734 2.861 1 92.75 75 GLU A N 1
ATOM 594 C CA . GLU A 1 75 ? 20.703 10.5 1.425 1 92.75 75 GLU A CA 1
ATOM 595 C C . GLU A 1 75 ? 19.234 10.391 1.011 1 92.75 75 GLU A C 1
ATOM 597 O O . GLU A 1 75 ? 18.578 9.375 1.283 1 92.75 75 GLU A O 1
ATOM 602 N N . VAL A 1 76 ? 18.828 11.422 0.25 1 92.88 76 VAL A N 1
ATOM 603 C CA . VAL A 1 76 ? 17.438 11.484 -0.187 1 92.88 76 VAL A CA 1
ATOM 604 C C . VAL A 1 76 ? 17.234 10.547 -1.375 1 92.88 76 VAL A C 1
ATOM 606 O O . VAL A 1 76 ? 18.016 10.555 -2.324 1 92.88 76 VAL A O 1
ATOM 609 N N . MET A 1 77 ? 16.266 9.734 -1.253 1 91.56 77 MET A N 1
ATOM 610 C CA . MET A 1 77 ? 15.891 8.844 -2.348 1 91.56 77 MET A CA 1
ATOM 611 C C . MET A 1 77 ? 14.734 9.43 -3.152 1 91.56 77 MET A C 1
ATOM 613 O O . MET A 1 77 ? 14.812 9.531 -4.379 1 91.56 77 MET A O 1
ATOM 617 N N . ASN A 1 78 ? 13.656 9.781 -2.529 1 93 78 ASN A N 1
ATOM 618 C CA . ASN A 1 78 ? 12.453 10.289 -3.178 1 93 78 ASN A CA 1
ATOM 619 C C . ASN A 1 78 ? 11.688 11.258 -2.27 1 93 78 ASN A C 1
ATOM 621 O O . ASN A 1 78 ? 11.969 11.336 -1.073 1 93 78 ASN A O 1
ATOM 625 N N . ARG A 1 79 ? 10.852 12 -2.908 1 94.12 79 ARG A N 1
ATOM 626 C CA . ARG A 1 79 ? 9.922 12.867 -2.188 1 94.12 79 ARG A CA 1
ATOM 627 C C . ARG A 1 79 ? 8.492 12.68 -2.689 1 94.12 79 ARG A C 1
ATOM 629 O O . ARG A 1 79 ? 8.281 12.344 -3.855 1 94.12 79 ARG A O 1
ATOM 636 N N . TRP A 1 80 ? 7.578 12.781 -1.823 1 95.12 80 TRP A N 1
ATOM 637 C CA . TRP A 1 80 ? 6.16 12.781 -2.16 1 95.12 80 TRP A CA 1
ATOM 638 C C . TRP A 1 80 ? 5.375 13.688 -1.218 1 95.12 80 TRP A C 1
ATOM 640 O O . TRP A 1 80 ? 5.91 14.156 -0.211 1 95.12 80 TRP A O 1
ATOM 650 N N . TYR A 1 81 ? 4.184 14.047 -1.585 1 97.31 81 TYR A N 1
ATOM 651 C CA . TYR A 1 81 ? 3.352 14.82 -0.669 1 97.31 81 TYR A CA 1
ATOM 652 C C . TYR A 1 81 ? 1.896 14.375 -0.742 1 97.31 81 TYR A C 1
ATOM 654 O O . TYR A 1 81 ? 1.509 13.656 -1.666 1 97.31 81 TYR A O 1
ATOM 662 N N . ALA A 1 82 ? 1.135 14.734 0.2 1 97.94 82 ALA A N 1
ATOM 663 C CA . ALA A 1 82 ? -0.313 14.555 0.275 1 97.94 82 ALA A CA 1
ATOM 664 C C . ALA A 1 82 ? -0.999 15.836 0.738 1 97.94 82 ALA A C 1
ATOM 666 O O . ALA A 1 82 ? -0.583 16.453 1.724 1 97.94 82 ALA A O 1
ATOM 667 N N . LYS A 1 83 ? -2.01 16.203 0.034 1 98.5 83 LYS A N 1
ATOM 668 C CA . LYS A 1 83 ? -2.703 17.453 0.356 1 98.5 83 LYS A CA 1
ATOM 669 C C . LYS A 1 83 ? -3.717 17.234 1.477 1 98.5 83 LYS A C 1
ATOM 671 O O . LYS A 1 83 ? -4.293 16.156 1.604 1 98.5 83 LYS A O 1
ATOM 676 N N . THR A 1 84 ? -3.889 18.344 2.186 1 98.12 84 THR A N 1
ATOM 677 C CA . THR A 1 84 ? -4.895 18.359 3.244 1 98.12 84 THR A CA 1
ATOM 678 C C . THR A 1 84 ? -6.242 17.875 2.717 1 98.12 84 THR A C 1
ATOM 680 O O . THR A 1 84 ? -6.879 17.016 3.328 1 98.12 84 THR A O 1
ATOM 683 N N . GLU A 1 85 ? -6.578 18.391 1.557 1 98.19 85 GLU A N 1
ATOM 684 C CA . GLU A 1 85 ? -7.887 18.109 0.979 1 98.19 85 GLU A CA 1
ATOM 685 C C . GLU A 1 85 ? -8.047 16.609 0.675 1 98.19 85 GLU A C 1
ATOM 687 O O . GLU A 1 85 ? -9.148 16.078 0.771 1 98.19 85 GLU A O 1
ATOM 692 N N . TRP A 1 86 ? -6.945 16.016 0.316 1 98.06 86 TRP A N 1
ATOM 693 C CA . TRP A 1 86 ? -7.027 14.586 -0.007 1 98.06 86 TRP A CA 1
ATOM 694 C C . TRP A 1 86 ? -7.359 13.766 1.233 1 98.06 86 TRP A C 1
ATOM 696 O O . TRP A 1 86 ? -8.156 12.828 1.168 1 98.06 86 TRP A O 1
ATOM 706 N N . PHE A 1 87 ? -6.824 14.047 2.396 1 97.5 87 PHE A N 1
ATOM 707 C CA . PHE A 1 87 ? -7.156 13.383 3.652 1 97.5 87 PHE A CA 1
ATOM 708 C C . PHE A 1 87 ? -8.617 13.609 4.012 1 97.5 87 PHE A C 1
ATOM 710 O O . PHE A 1 87 ? -9.328 12.664 4.355 1 97.5 87 PHE A O 1
ATOM 717 N N . GLU A 1 88 ? -9.016 14.852 3.949 1 97.5 88 GLU A N 1
ATOM 718 C CA . GLU A 1 88 ? -10.383 15.211 4.316 1 97.5 88 GLU A CA 1
ATOM 719 C C . GLU A 1 88 ? -11.398 14.508 3.428 1 97.5 88 GLU A C 1
ATOM 721 O O . GLU A 1 88 ? -12.406 13.984 3.918 1 97.5 88 GLU A O 1
ATOM 726 N N . ASP A 1 89 ? -11.125 14.594 2.107 1 96.69 89 ASP A N 1
ATOM 727 C CA . ASP A 1 89 ? -12.039 13.961 1.163 1 96.69 89 ASP A CA 1
ATOM 728 C C . ASP A 1 89 ? -12.148 12.461 1.428 1 96.69 89 ASP A C 1
ATOM 730 O O . ASP A 1 89 ? -13.234 11.883 1.326 1 96.69 89 ASP A O 1
ATOM 734 N N . LEU A 1 90 ? -11.039 11.844 1.753 1 94.19 90 LEU A N 1
ATOM 735 C CA . LEU A 1 90 ? -11.055 10.414 2.053 1 94.19 90 LEU A CA 1
ATOM 736 C C . LEU A 1 90 ? -11.859 10.133 3.316 1 94.19 90 LEU A C 1
ATOM 738 O O . LEU A 1 90 ? -12.703 9.234 3.332 1 94.19 90 LEU A O 1
ATOM 742 N N . LEU A 1 91 ? -11.672 10.875 4.383 1 93.62 91 LEU A N 1
ATOM 743 C CA . LEU A 1 91 ? -12.32 10.68 5.672 1 93.62 91 LEU A CA 1
ATOM 744 C C . LEU A 1 91 ? -13.812 10.953 5.578 1 93.62 91 LEU A C 1
ATOM 746 O O . LEU A 1 91 ? -14.602 10.43 6.371 1 93.62 91 LEU A O 1
ATOM 750 N N . GLN A 1 92 ? -14.18 11.75 4.562 1 94.12 92 GLN A N 1
ATOM 751 C CA . GLN A 1 92 ? -15.594 12.07 4.355 1 94.12 92 GLN A CA 1
ATOM 752 C C . GLN A 1 92 ? -16.203 11.195 3.264 1 94.12 92 GLN A C 1
ATOM 754 O O . GLN A 1 92 ? -17.297 11.461 2.789 1 94.12 92 GLN A O 1
ATOM 759 N N . TYR A 1 93 ? -15.477 10.344 2.818 1 89.75 93 TYR A N 1
ATOM 760 C CA . TYR A 1 93 ? -15.922 9.344 1.854 1 89.75 93 TYR A CA 1
ATOM 761 C C . TYR A 1 93 ? -16.234 9.984 0.508 1 89.75 93 TYR A C 1
ATOM 763 O O . TYR A 1 93 ? -17.141 9.539 -0.207 1 89.75 93 TYR A O 1
ATOM 771 N N . ARG A 1 94 ? -15.539 11.055 0.233 1 94.56 94 ARG A N 1
ATOM 772 C CA . ARG A 1 94 ? -15.719 11.719 -1.051 1 94.56 94 ARG A CA 1
ATOM 773 C C . ARG A 1 94 ? -14.797 11.133 -2.113 1 94.56 94 ARG A C 1
ATOM 775 O O . ARG A 1 94 ? -15.031 11.305 -3.311 1 94.56 94 ARG A O 1
ATOM 782 N N . ILE A 1 95 ? -13.719 10.562 -1.729 1 92.38 95 ILE A N 1
ATOM 783 C CA . ILE A 1 95 ? -12.859 9.805 -2.627 1 92.38 95 ILE A CA 1
ATOM 784 C C . ILE A 1 95 ? -12.57 8.43 -2.025 1 92.38 95 ILE A C 1
ATOM 786 O O . ILE A 1 95 ? -12.727 8.227 -0.818 1 92.38 95 ILE A O 1
ATOM 790 N N . SER A 1 96 ? -12.203 7.453 -2.889 1 87.38 96 SER A N 1
ATOM 791 C CA . SER A 1 96 ? -11.867 6.109 -2.434 1 87.38 96 SER A CA 1
ATOM 792 C C . SER A 1 96 ? -10.406 6.016 -2.014 1 87.38 96 SER A C 1
ATOM 794 O O . SER A 1 96 ? -9.602 6.887 -2.354 1 87.38 96 SER A O 1
ATOM 796 N N . GLU A 1 97 ? -10.117 4.984 -1.247 1 88.94 97 GLU A N 1
ATOM 797 C CA . GLU A 1 97 ? -8.727 4.719 -0.887 1 88.94 97 GLU A CA 1
ATOM 798 C C . GLU A 1 97 ? -7.848 4.609 -2.129 1 88.94 97 GLU A C 1
ATOM 800 O O . GLU A 1 97 ? -6.715 5.094 -2.139 1 88.94 97 GLU A O 1
ATOM 805 N N . THR A 1 98 ? -8.398 3.957 -3.195 1 85.88 98 THR A N 1
ATOM 806 C CA . THR A 1 98 ? -7.676 3.818 -4.453 1 85.88 98 THR A CA 1
ATOM 807 C C . THR A 1 98 ? -7.371 5.188 -5.059 1 85.88 98 THR A C 1
ATOM 809 O O . THR A 1 98 ? -6.258 5.434 -5.52 1 85.88 98 THR A O 1
ATOM 812 N N . GLU A 1 99 ? -8.383 6.059 -5.086 1 88.62 99 GLU A N 1
ATOM 813 C CA . GLU A 1 99 ? -8.172 7.406 -5.598 1 88.62 99 GLU A CA 1
ATOM 814 C C . GLU A 1 99 ? -7.148 8.164 -4.75 1 88.62 99 GLU A C 1
ATOM 816 O O . GLU A 1 99 ? -6.277 8.852 -5.285 1 88.62 99 GLU A O 1
ATOM 821 N N . PHE A 1 100 ? -7.25 8.047 -3.451 1 93.38 100 PHE A N 1
ATOM 822 C CA . PHE A 1 100 ? -6.309 8.68 -2.535 1 93.38 100 PHE A CA 1
ATOM 823 C C . PHE A 1 100 ? -4.883 8.227 -2.83 1 93.38 100 PHE A C 1
ATOM 825 O O . PHE A 1 100 ? -3.984 9.062 -2.982 1 93.38 100 PHE A O 1
ATOM 832 N N . SER A 1 101 ? -4.637 6.938 -2.887 1 89.25 101 SER A N 1
ATOM 833 C CA . SER A 1 101 ? -3.312 6.387 -3.148 1 89.25 101 SER A CA 1
ATOM 834 C C . SER A 1 101 ? -2.771 6.863 -4.492 1 89.25 101 SER A C 1
ATOM 836 O O . SER A 1 101 ? -1.587 7.188 -4.613 1 89.25 101 SER A O 1
ATOM 838 N N . THR A 1 102 ? -3.65 6.887 -5.5 1 88.38 102 THR A N 1
ATOM 839 C CA . THR A 1 102 ? -3.256 7.363 -6.82 1 88.38 102 THR A CA 1
ATOM 840 C C . THR A 1 102 ? -2.814 8.828 -6.758 1 88.38 102 THR A C 1
ATOM 842 O O . THR A 1 102 ? -1.789 9.195 -7.332 1 88.38 102 THR A O 1
ATOM 845 N N . ASN A 1 103 ? -3.611 9.641 -6.105 1 93.62 103 ASN A N 1
ATOM 846 C CA . ASN A 1 103 ? -3.244 11.039 -5.938 1 93.62 103 ASN A CA 1
ATOM 847 C C . ASN A 1 103 ? -1.829 11.188 -5.383 1 93.62 103 ASN A C 1
ATOM 849 O O . ASN A 1 103 ? -1.026 11.961 -5.914 1 93.62 103 ASN A O 1
ATOM 853 N N . VAL A 1 104 ? -1.517 10.453 -4.336 1 94.44 104 VAL A N 1
ATOM 854 C CA . VAL A 1 104 ? -0.222 10.578 -3.672 1 94.44 104 VAL A CA 1
ATOM 855 C C . VAL A 1 104 ? 0.878 10.039 -4.586 1 94.44 104 VAL A C 1
ATOM 857 O O . VAL A 1 104 ? 1.941 10.648 -4.711 1 94.44 104 VAL A O 1
ATOM 860 N N . LEU A 1 105 ? 0.655 8.906 -5.273 1 90.88 105 LEU A N 1
ATOM 861 C CA . LEU A 1 105 ? 1.647 8.297 -6.152 1 90.88 105 LEU A CA 1
ATOM 862 C C . LEU A 1 105 ? 2.018 9.242 -7.293 1 90.88 105 LEU A C 1
ATOM 864 O O . LEU A 1 105 ? 3.164 9.258 -7.746 1 90.88 105 LEU A O 1
ATOM 868 N N . GLU A 1 106 ? 1.071 10.008 -7.688 1 90.12 106 GLU A N 1
ATOM 869 C CA . GLU A 1 106 ? 1.299 10.922 -8.805 1 90.12 106 GLU A CA 1
ATOM 870 C C . GLU A 1 106 ? 2.207 12.078 -8.398 1 90.12 106 GLU A C 1
ATOM 872 O O . GLU A 1 106 ? 2.713 12.805 -9.258 1 90.12 106 GLU A O 1
ATOM 877 N N . THR A 1 107 ? 2.438 12.25 -7.129 1 94.44 107 THR A N 1
ATOM 878 C CA . THR A 1 107 ? 3.27 13.359 -6.668 1 94.44 107 THR A CA 1
ATOM 879 C C . THR A 1 107 ? 4.734 12.938 -6.582 1 94.44 107 THR A C 1
ATOM 881 O O . THR A 1 107 ? 5.613 13.773 -6.363 1 94.44 107 THR A O 1
ATOM 884 N N . LEU A 1 108 ? 4.996 11.688 -6.719 1 90.69 108 LEU A N 1
ATOM 885 C CA . LEU A 1 108 ? 6.332 11.141 -6.512 1 90.69 108 LEU A CA 1
ATOM 886 C C . LEU A 1 108 ? 7.355 11.852 -7.395 1 90.69 108 LEU A C 1
ATOM 888 O O . LEU A 1 108 ? 7.125 12.039 -8.594 1 90.69 108 LEU A O 1
ATOM 892 N N . ASP A 1 109 ? 8.383 12.312 -6.742 1 88 109 ASP A N 1
ATOM 893 C CA . ASP A 1 109 ? 9.523 12.922 -7.418 1 88 109 ASP A CA 1
ATOM 894 C C . ASP A 1 109 ? 10.828 12.242 -7.008 1 88 109 ASP A C 1
ATOM 896 O O . ASP A 1 109 ? 11.117 12.102 -5.816 1 88 109 ASP A O 1
ATOM 900 N N . GLU A 1 110 ? 11.492 11.695 -8.023 1 77.25 110 GLU A N 1
ATOM 901 C CA . GLU A 1 110 ? 12.789 11.086 -7.734 1 77.25 110 GLU A CA 1
ATOM 902 C C . GLU A 1 110 ? 13.859 12.148 -7.527 1 77.25 110 GLU A C 1
ATOM 904 O O . GLU A 1 110 ? 13.93 13.133 -8.273 1 77.25 110 GLU A O 1
ATOM 909 N N . ASP A 1 111 ? 14.359 12.195 -6.305 1 66.69 111 ASP A N 1
ATOM 910 C CA . ASP A 1 111 ? 15.477 13.109 -6.078 1 66.69 111 ASP A CA 1
ATOM 911 C C . ASP A 1 111 ? 16.812 12.461 -6.465 1 66.69 111 ASP A C 1
ATOM 913 O O . ASP A 1 111 ? 17.656 12.203 -5.605 1 66.69 111 ASP A O 1
ATOM 917 N N . LEU A 1 112 ? 16.922 11.836 -7.562 1 54.38 112 LEU A N 1
ATOM 918 C CA . LEU A 1 112 ? 18.219 11.273 -7.961 1 54.38 112 LEU A CA 1
ATOM 919 C C . LEU A 1 112 ? 19.203 12.375 -8.32 1 54.38 112 LEU A C 1
ATOM 921 O O . LEU A 1 112 ? 19 13.102 -9.297 1 54.38 112 LEU A O 1
ATOM 925 N N . GLU A 1 113 ? 19.484 13.43 -7.461 1 42.78 113 GLU A N 1
ATOM 926 C CA . GLU A 1 113 ? 20.656 14.234 -7.793 1 42.78 113 GLU A CA 1
ATOM 927 C C . GLU A 1 113 ? 21.953 13.445 -7.586 1 42.78 113 GLU A C 1
ATOM 929 O O . GLU A 1 113 ? 22.016 12.594 -6.703 1 42.78 113 GLU A O 1
ATOM 934 N N . MET B 1 1 ? 4.812 -25.172 -2.674 1 84.19 1 MET B N 1
ATOM 935 C CA . MET B 1 1 ? 3.924 -24.922 -1.544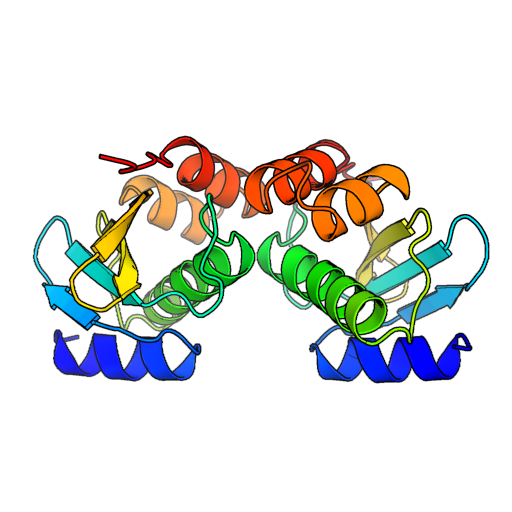 1 84.19 1 MET B CA 1
ATOM 936 C C . MET B 1 1 ? 2.49 -25.312 -1.88 1 84.19 1 MET B C 1
ATOM 938 O O . MET B 1 1 ? 2.027 -25.094 -3.002 1 84.19 1 MET B O 1
ATOM 942 N N . ASP B 1 2 ? 1.927 -26.047 -0.927 1 91.38 2 ASP B N 1
ATOM 943 C CA . ASP B 1 2 ? 0.547 -26.406 -1.235 1 91.38 2 ASP B CA 1
ATOM 944 C C . ASP B 1 2 ? -0.425 -25.328 -0.765 1 91.38 2 ASP B C 1
ATOM 946 O O . ASP B 1 2 ? -0.007 -24.312 -0.214 1 91.38 2 ASP B O 1
ATOM 950 N N . GLU B 1 3 ? -1.678 -25.453 -1.094 1 94.81 3 GLU B N 1
ATOM 951 C CA . GLU B 1 3 ? -2.703 -24.453 -0.85 1 94.81 3 GLU B CA 1
ATOM 952 C C . GLU B 1 3 ? -2.812 -24.125 0.637 1 94.81 3 GLU B C 1
ATOM 954 O O . GLU B 1 3 ? -2.926 -22.953 1.016 1 94.81 3 GLU B O 1
ATOM 959 N N . SER B 1 4 ? -2.799 -25.125 1.497 1 94.88 4 SER B N 1
ATOM 960 C CA . SER B 1 4 ? -2.93 -24.922 2.938 1 94.88 4 SER B CA 1
ATOM 961 C C . SER B 1 4 ? -1.753 -24.125 3.496 1 94.88 4 SER B C 1
ATOM 963 O O . SER B 1 4 ? -1.931 -23.281 4.371 1 94.88 4 SER B O 1
ATOM 965 N N . GLU B 1 5 ? -0.604 -24.406 3.059 1 95 5 GLU B N 1
ATOM 966 C CA . GLU B 1 5 ? 0.591 -23.688 3.479 1 95 5 GLU B CA 1
ATOM 967 C C . GLU B 1 5 ? 0.538 -22.234 3.029 1 95 5 GLU B C 1
ATOM 969 O O . GLU B 1 5 ? 0.888 -21.328 3.793 1 95 5 GLU B O 1
ATOM 974 N N . LEU B 1 6 ? 0.143 -22.078 1.801 1 95.38 6 LEU B N 1
ATOM 975 C CA . LEU B 1 6 ? 0.028 -20.719 1.268 1 95.38 6 LEU B CA 1
ATOM 976 C C . LEU B 1 6 ? -0.963 -19.906 2.084 1 95.38 6 LEU B C 1
ATOM 978 O O . LEU B 1 6 ? -0.685 -18.75 2.43 1 95.38 6 LEU B O 1
ATOM 982 N N . GLU B 1 7 ? -2.137 -20.469 2.4 1 96.38 7 GLU B N 1
ATOM 983 C CA . GLU B 1 7 ? -3.141 -19.797 3.217 1 96.38 7 GLU B CA 1
ATOM 984 C C . GLU B 1 7 ? -2.566 -19.375 4.57 1 96.38 7 GLU B C 1
ATOM 986 O O . GLU B 1 7 ? -2.793 -18.25 5.027 1 96.38 7 GLU B O 1
ATOM 991 N N . ALA B 1 8 ? -1.867 -20.281 5.195 1 95.81 8 ALA B N 1
ATOM 992 C CA . ALA B 1 8 ? -1.281 -20.016 6.504 1 95.81 8 ALA B CA 1
ATOM 9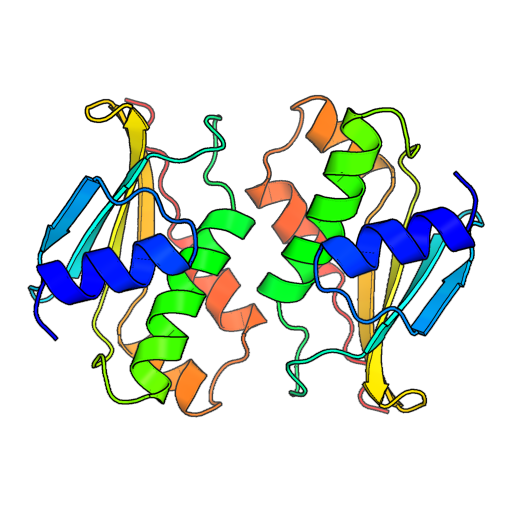93 C C . ALA B 1 8 ? -0.294 -18.859 6.438 1 95.81 8 ALA B C 1
ATOM 995 O O . ALA B 1 8 ? -0.274 -18 7.328 1 95.81 8 ALA B O 1
ATOM 996 N N . GLU B 1 9 ? 0.513 -18.859 5.383 1 95.94 9 GLU B N 1
ATOM 997 C CA . GLU B 1 9 ? 1.488 -17.781 5.215 1 95.94 9 GLU B CA 1
ATOM 998 C C . GLU B 1 9 ? 0.8 -16.438 5.039 1 95.94 9 GLU B C 1
ATOM 1000 O O . GLU B 1 9 ? 1.188 -15.453 5.668 1 95.94 9 GLU B O 1
ATOM 1005 N N . LEU B 1 10 ? -0.265 -16.375 4.16 1 95.31 10 LEU B N 1
ATOM 1006 C CA . LEU B 1 10 ? -0.968 -15.125 3.895 1 95.31 10 LEU B CA 1
ATOM 1007 C C . LEU B 1 10 ? -1.656 -14.609 5.156 1 95.31 10 LEU B C 1
ATOM 1009 O O . LEU B 1 10 ? -1.738 -13.398 5.371 1 95.31 10 LEU B O 1
ATOM 1013 N N . ARG B 1 11 ? -2.068 -15.484 6.086 1 95.88 11 ARG B N 1
ATOM 1014 C CA . ARG B 1 11 ? -2.686 -15.094 7.348 1 95.88 11 ARG B CA 1
ATOM 1015 C C . ARG B 1 11 ? -1.685 -14.375 8.25 1 95.88 11 ARG B C 1
ATOM 1017 O O . ARG B 1 11 ? -2.053 -13.469 9 1 95.88 11 ARG B O 1
ATOM 1024 N N . LYS B 1 12 ? -0.467 -14.758 8.117 1 93.31 12 LYS B N 1
ATOM 1025 C CA . LYS B 1 12 ? 0.579 -14.102 8.898 1 93.31 12 LYS B CA 1
ATOM 1026 C C . LYS B 1 12 ? 0.728 -12.641 8.492 1 93.31 12 LYS B C 1
ATOM 1028 O O . LYS B 1 12 ? 1.2 -11.812 9.273 1 93.31 12 LYS B O 1
ATOM 1033 N N . PHE B 1 13 ? 0.394 -12.375 7.234 1 89.19 13 PHE B N 1
ATOM 1034 C CA . PHE B 1 13 ? 0.499 -11.016 6.723 1 89.19 13 PHE B CA 1
ATOM 1035 C C . PHE B 1 13 ? -0.782 -10.234 6.992 1 89.19 13 PHE B C 1
ATOM 1037 O O . PHE B 1 13 ? -0.938 -9.109 6.52 1 89.19 13 PHE B O 1
ATOM 1044 N N . GLY B 1 14 ? -1.735 -10.883 7.699 1 91.06 14 GLY B N 1
ATOM 1045 C CA . GLY B 1 14 ? -2.939 -10.18 8.109 1 91.06 14 GLY B CA 1
ATOM 1046 C C . GLY B 1 14 ? -4.078 -10.312 7.117 1 91.06 14 GLY B C 1
ATOM 1047 O O . GLY B 1 14 ? -5.027 -9.523 7.145 1 91.06 14 GLY B O 1
ATOM 1048 N N . ILE B 1 15 ? -3.996 -11.211 6.176 1 95.06 15 ILE B N 1
ATOM 1049 C CA . ILE B 1 15 ? -5.027 -11.414 5.164 1 95.06 15 ILE B CA 1
ATOM 1050 C C . ILE B 1 15 ? -6.035 -12.453 5.652 1 95.06 15 ILE B C 1
ATOM 1052 O O . ILE B 1 15 ? -5.652 -13.547 6.078 1 95.06 15 ILE B O 1
ATOM 1056 N N . ASP B 1 16 ? -7.281 -12.125 5.703 1 96.5 16 ASP B N 1
ATOM 1057 C CA . ASP B 1 16 ? -8.344 -13.07 6.039 1 96.5 16 ASP B CA 1
ATOM 1058 C C . ASP B 1 16 ? -8.75 -13.891 4.82 1 96.5 16 ASP B C 1
ATOM 1060 O O . ASP B 1 16 ? -9.758 -13.594 4.172 1 96.5 16 ASP B O 1
ATOM 1064 N N . VAL B 1 17 ? -8.062 -15.008 4.562 1 97 17 VAL B N 1
ATOM 1065 C CA . VAL B 1 17 ? -8.203 -15.82 3.354 1 97 17 VAL B CA 1
ATOM 1066 C C . VAL B 1 17 ? -9.492 -16.641 3.426 1 97 17 VAL B C 1
ATOM 1068 O O . VAL B 1 17 ? -9.75 -17.312 4.426 1 97 17 VAL B O 1
ATOM 1071 N N . HIS B 1 18 ? -10.297 -16.469 2.459 1 97.88 18 HIS B N 1
ATOM 1072 C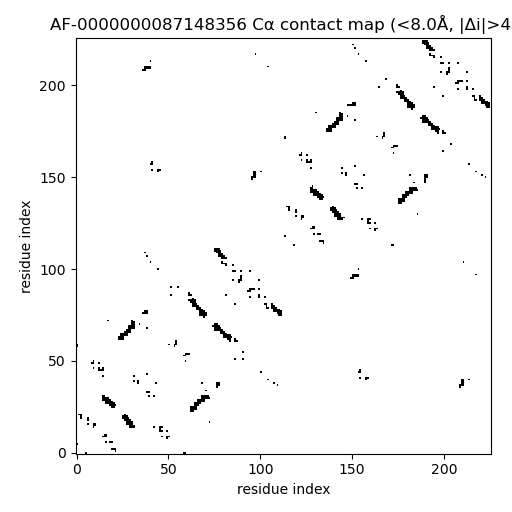 CA . HIS B 1 18 ? -11.508 -17.26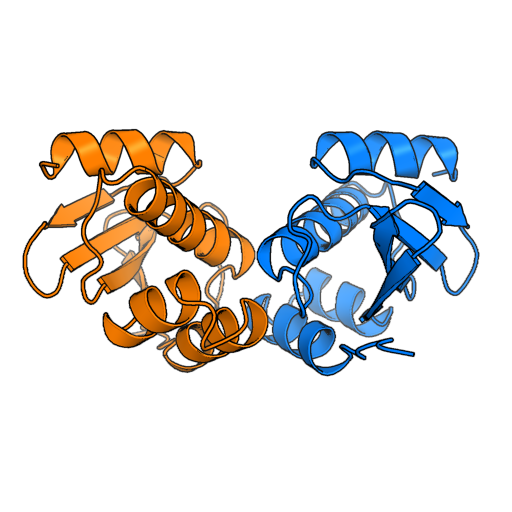6 2.336 1 97.88 18 HIS B CA 1
ATOM 1073 C C . HIS B 1 18 ? -11.242 -18.578 1.587 1 97.88 18 HIS B C 1
ATOM 1075 O O . HIS B 1 18 ? -11.633 -19.641 2.045 1 97.88 18 HIS B O 1
ATOM 1081 N N . ASP B 1 19 ? -10.531 -18.484 0.452 1 96.5 19 ASP B N 1
ATOM 1082 C CA . ASP B 1 19 ? -10.211 -19.656 -0.351 1 96.5 19 ASP B CA 1
ATOM 1083 C C . ASP B 1 19 ? -8.969 -19.406 -1.207 1 96.5 19 ASP B C 1
ATOM 1085 O O . ASP B 1 19 ? -8.68 -18.266 -1.579 1 96.5 19 ASP B O 1
ATOM 1089 N N . VAL B 1 20 ? -8.273 -20.5 -1.448 1 97 20 VAL B N 1
ATOM 1090 C CA . VAL B 1 20 ? -7.121 -20.453 -2.344 1 97 20 VAL B CA 1
ATOM 1091 C C . VAL B 1 20 ? -7.121 -21.703 -3.23 1 97 20 VAL B C 1
ATOM 1093 O O . VAL B 1 20 ? -7.285 -22.828 -2.74 1 97 20 VAL B O 1
ATOM 1096 N N . GLU B 1 21 ? -7 -21.5 -4.453 1 96.19 21 GLU B N 1
ATOM 1097 C CA . GLU B 1 21 ? -6.77 -22.578 -5.406 1 96.19 21 GLU B CA 1
ATOM 1098 C C . GLU B 1 21 ? -5.449 -22.391 -6.145 1 96.19 21 GLU B C 1
ATOM 1100 O O . GLU B 1 21 ? -5.305 -21.469 -6.949 1 96.19 21 GLU B O 1
ATOM 1105 N N . ALA B 1 22 ? -4.586 -23.25 -5.848 1 90.44 22 ALA B N 1
ATOM 1106 C CA . ALA B 1 22 ? -3.256 -23.172 -6.438 1 90.44 22 ALA B CA 1
ATOM 1107 C C . ALA B 1 22 ? -3.242 -23.766 -7.844 1 90.44 22 ALA B C 1
ATOM 1109 O O . ALA B 1 22 ? -2.586 -24.781 -8.086 1 90.44 22 ALA B O 1
ATOM 1110 N N . VAL B 1 23 ? -3.85 -23.25 -8.656 1 90 23 VAL B N 1
ATOM 1111 C CA . VAL B 1 23 ? -3.914 -23.594 -10.07 1 90 23 VAL B CA 1
ATOM 1112 C C . VAL B 1 23 ? -3.348 -22.438 -10.906 1 90 23 VAL B C 1
ATOM 1114 O O . VAL B 1 23 ? -2.916 -21.422 -10.359 1 90 23 VAL B O 1
ATOM 1117 N N . ASP B 1 24 ? -3.18 -22.688 -12.156 1 91.19 24 ASP B N 1
ATOM 1118 C CA . ASP B 1 24 ? -2.734 -21.625 -13.047 1 91.19 24 ASP B CA 1
ATOM 1119 C C . ASP B 1 24 ? -3.852 -21.203 -14 1 91.19 24 ASP B C 1
ATOM 1121 O O . ASP B 1 24 ? -4.25 -21.969 -14.883 1 91.19 24 ASP B O 1
ATOM 1125 N N . PRO B 1 25 ? -4.375 -20 -13.766 1 96.38 25 PRO B N 1
ATOM 1126 C CA . PRO B 1 25 ? -4.004 -18.969 -12.797 1 96.38 25 PRO B CA 1
ATOM 1127 C C . PRO B 1 25 ? -4.418 -19.312 -11.367 1 96.38 25 PRO B C 1
ATOM 1129 O O . PRO B 1 25 ? -5.449 -19.953 -11.164 1 96.38 25 PRO B O 1
ATOM 1132 N N . MET B 1 26 ? -3.639 -18.828 -10.43 1 97.25 26 MET B N 1
ATOM 1133 C CA . MET B 1 26 ? -3.996 -18.984 -9.023 1 97.25 26 MET B CA 1
ATOM 1134 C C . MET B 1 26 ? -5.215 -18.141 -8.672 1 97.25 26 MET B C 1
ATOM 1136 O O . MET B 1 26 ? -5.262 -16.953 -8.992 1 97.25 26 MET B O 1
ATOM 1140 N N . GLU B 1 27 ? -6.191 -18.797 -8.109 1 97.81 27 GLU B N 1
ATOM 1141 C CA . GLU B 1 27 ? -7.387 -18.109 -7.629 1 97.81 27 GLU B CA 1
ATOM 1142 C C . GLU B 1 27 ? -7.344 -17.906 -6.117 1 97.81 27 GLU B C 1
ATOM 1144 O O . GLU B 1 27 ? -7.066 -18.859 -5.371 1 97.81 27 GLU B O 1
ATOM 1149 N N . LEU B 1 28 ? -7.621 -16.656 -5.711 1 97.56 28 LEU B N 1
ATOM 1150 C CA . LEU B 1 28 ? -7.586 -16.297 -4.297 1 97.56 28 LEU B CA 1
ATOM 1151 C C . LEU B 1 28 ? -8.766 -15.414 -3.922 1 97.56 28 LEU B C 1
ATOM 1153 O O . LEU B 1 28 ? -9.117 -14.492 -4.66 1 97.56 28 LEU B O 1
ATOM 1157 N N . SER B 1 29 ? -9.477 -15.734 -2.848 1 96.88 29 SER B N 1
ATOM 1158 C CA . SER B 1 29 ? -10.477 -14.844 -2.285 1 96.88 29 SER B CA 1
ATOM 1159 C C . SER B 1 29 ? -10.203 -14.555 -0.813 1 96.88 29 SER B C 1
ATOM 1161 O O . SER B 1 29 ? -9.719 -15.422 -0.088 1 96.88 29 SER B O 1
ATOM 1163 N N . TYR B 1 30 ? -10.461 -13.32 -0.378 1 97.06 30 TYR B N 1
ATOM 1164 C CA . TYR B 1 30 ? -10.25 -12.938 1.013 1 97.06 30 TYR B CA 1
ATOM 1165 C C . TYR B 1 30 ? -11.289 -11.922 1.467 1 97.06 30 TYR B C 1
ATOM 1167 O O . TYR B 1 30 ? -11.805 -11.148 0.654 1 97.06 30 TYR B O 1
ATOM 1175 N N . VAL B 1 31 ? -11.594 -11.992 2.727 1 96.19 31 VAL B N 1
ATOM 1176 C CA . VAL B 1 31 ? -12.547 -11.047 3.309 1 96.19 31 VAL B CA 1
ATOM 1177 C C . VAL B 1 31 ? -11.82 -9.789 3.771 1 96.19 31 VAL B C 1
ATOM 1179 O O . VAL B 1 31 ? -10.898 -9.867 4.586 1 96.19 31 VAL B O 1
ATOM 1182 N N . THR B 1 32 ? -12.227 -8.656 3.189 1 93.69 32 THR B N 1
ATOM 1183 C CA . THR B 1 32 ? -11.539 -7.41 3.504 1 93.69 32 THR B CA 1
ATOM 1184 C C . THR B 1 32 ? -11.953 -6.902 4.883 1 93.69 32 THR B C 1
ATOM 1186 O O . THR B 1 32 ? -13.117 -7.012 5.27 1 93.69 32 THR B O 1
ATOM 1189 N N . ALA B 1 33 ? -10.992 -6.367 5.652 1 88.75 33 ALA B N 1
ATOM 1190 C CA . ALA B 1 33 ? -11.258 -5.676 6.91 1 88.75 33 ALA B CA 1
ATOM 1191 C C . ALA B 1 33 ? -11.781 -4.266 6.66 1 88.75 33 ALA B C 1
ATOM 1193 O O . ALA B 1 33 ? -12.219 -3.584 7.59 1 88.75 33 ALA B O 1
ATOM 1194 N N . TYR B 1 34 ? -11.797 -3.732 5.434 1 85.56 34 TYR B N 1
ATOM 1195 C CA . TYR B 1 34 ? -12.148 -2.371 5.051 1 85.56 34 TYR B CA 1
ATOM 1196 C C . TYR B 1 34 ? -13.242 -2.371 3.988 1 85.56 34 TYR B C 1
ATOM 1198 O O . TYR B 1 34 ? -13.023 -1.93 2.859 1 85.56 34 TYR B O 1
ATOM 1206 N N . PRO B 1 35 ? -14.43 -2.854 4.539 1 83.06 35 PRO B N 1
ATOM 1207 C CA . PRO B 1 35 ? -15.516 -2.91 3.555 1 83.06 35 PRO B CA 1
ATOM 1208 C C . PRO B 1 35 ? -15.961 -1.525 3.092 1 83.06 35 PRO B C 1
ATOM 1210 O O . PRO B 1 35 ? -16.078 -0.603 3.904 1 83.06 35 PRO B O 1
ATOM 1213 N N . GLY B 1 36 ? -15.859 -1.215 1.822 1 76.38 36 GLY B N 1
ATOM 1214 C CA . GLY B 1 36 ? -16.266 0.037 1.203 1 76.38 36 GLY B CA 1
ATOM 1215 C C . GLY B 1 36 ? -16.547 -0.097 -0.28 1 76.38 36 GLY B C 1
ATOM 1216 O O . GLY B 1 36 ? -16.859 -1.19 -0.762 1 76.38 36 GLY B O 1
ATOM 1217 N N . GLU B 1 37 ? -16.594 0.932 -0.892 1 72.56 37 GLU B N 1
ATOM 1218 C CA . GLU B 1 37 ? -16.922 0.926 -2.314 1 72.56 37 GLU B CA 1
ATOM 1219 C C . GLU B 1 37 ? -15.727 0.473 -3.154 1 72.56 37 GLU B C 1
ATOM 1221 O O . GLU B 1 37 ? -15.898 -0.009 -4.273 1 72.56 37 GLU B O 1
ATOM 1226 N N . GLU B 1 38 ? -14.586 0.547 -2.555 1 77.38 38 GLU B N 1
ATOM 1227 C CA . GLU B 1 38 ? -13.383 0.228 -3.324 1 77.38 38 GLU B CA 1
ATOM 1228 C C . GLU B 1 38 ? -12.422 -0.631 -2.512 1 77.38 38 GLU B C 1
ATOM 1230 O O . GLU B 1 38 ? -12.523 -0.697 -1.285 1 77.38 38 GLU B O 1
ATOM 1235 N N . VAL B 1 39 ? -11.57 -1.256 -3.316 1 83.38 39 VAL B N 1
ATOM 1236 C CA . VAL B 1 39 ? -10.539 -2.1 -2.711 1 83.38 39 VAL B CA 1
ATOM 1237 C C . VAL B 1 39 ? -9.602 -1.244 -1.865 1 83.38 39 VAL B C 1
ATOM 1239 O O . VAL B 1 39 ? -9.281 -0.112 -2.234 1 83.38 39 VAL B O 1
ATOM 1242 N N . ASN B 1 40 ? -9.289 -1.775 -0.76 1 86.88 40 ASN B N 1
ATOM 1243 C CA . ASN B 1 40 ? -8.273 -1.133 0.061 1 86.88 40 ASN B CA 1
ATOM 1244 C C . ASN B 1 40 ? -6.871 -1.384 -0.486 1 86.88 40 ASN B C 1
ATOM 1246 O O . ASN B 1 40 ? -6.363 -2.506 -0.419 1 86.88 40 ASN B O 1
ATOM 1250 N N . HIS B 1 41 ? -6.199 -0.336 -0.93 1 86.38 41 HIS B N 1
ATOM 1251 C CA . HIS B 1 41 ? -4.902 -0.449 -1.583 1 86.38 41 HIS B CA 1
ATOM 1252 C C . HIS B 1 41 ? -3.844 -0.985 -0.622 1 86.38 41 HIS B C 1
ATOM 1254 O O . HIS B 1 41 ? -2.98 -1.771 -1.018 1 86.38 41 HIS B O 1
ATOM 1260 N N . MET B 1 42 ? -3.857 -0.573 0.608 1 82.06 42 MET B N 1
ATOM 1261 C CA . MET B 1 42 ? -2.881 -1.03 1.592 1 82.06 42 MET B CA 1
ATOM 1262 C C . MET B 1 42 ? -3.008 -2.531 1.828 1 82.06 42 MET B C 1
ATOM 1264 O O . MET B 1 42 ? -2.004 -3.24 1.903 1 82.06 42 MET B O 1
ATOM 1268 N N . GLU B 1 43 ? -4.285 -2.908 1.978 1 88.31 43 GLU B N 1
ATOM 1269 C CA . GLU B 1 43 ? -4.531 -4.336 2.172 1 88.31 43 GLU B CA 1
ATOM 1270 C C . GLU B 1 43 ? -4.074 -5.145 0.962 1 88.31 43 GLU B C 1
ATOM 1272 O O . GLU B 1 43 ? -3.471 -6.207 1.113 1 88.31 43 GLU B O 1
ATOM 1277 N N . MET B 1 44 ? -4.359 -4.613 -0.242 1 91.62 44 MET B N 1
ATOM 1278 C CA . MET B 1 44 ? -3.883 -5.242 -1.471 1 91.62 44 MET B CA 1
ATOM 1279 C C . MET B 1 44 ? -2.359 -5.316 -1.488 1 91.62 44 MET B C 1
ATOM 1281 O O . MET B 1 44 ? -1.789 -6.344 -1.857 1 91.62 44 MET B O 1
ATOM 1285 N N . GLY B 1 45 ? -1.737 -4.297 -1.1 1 89.81 45 GLY B N 1
ATOM 1286 C CA . GLY B 1 45 ? -0.287 -4.281 -0.992 1 89.81 45 GLY B CA 1
ATOM 1287 C C . GLY B 1 45 ? 0.254 -5.352 -0.063 1 89.81 45 GLY B C 1
ATOM 1288 O O . GLY B 1 45 ? 1.244 -6.016 -0.38 1 89.81 45 GLY B O 1
ATOM 1289 N N . GLN B 1 46 ? -0.353 -5.492 1.09 1 88.69 46 GLN B N 1
ATOM 1290 C CA . GLN B 1 46 ? 0.072 -6.512 2.043 1 88.69 46 GLN B CA 1
ATOM 1291 C C . GLN B 1 46 ? -0.018 -7.91 1.43 1 88.69 46 GLN B C 1
ATOM 1293 O O . GLN B 1 46 ? 0.886 -8.727 1.605 1 88.69 46 GLN B O 1
ATOM 1298 N N . MET B 1 47 ? -1.172 -8.141 0.751 1 93.19 47 MET B N 1
ATOM 1299 C CA . MET B 1 47 ? -1.358 -9.414 0.066 1 93.19 47 MET B CA 1
ATOM 1300 C C . MET B 1 47 ? -0.243 -9.656 -0.946 1 93.19 47 MET B C 1
ATOM 1302 O O . MET B 1 47 ? 0.372 -10.727 -0.955 1 93.19 47 MET B O 1
ATOM 1306 N N . LEU B 1 48 ? 0.102 -8.719 -1.743 1 94.75 48 LEU B N 1
ATOM 1307 C CA . LEU B 1 48 ? 1.105 -8.828 -2.795 1 94.75 48 LEU B CA 1
ATOM 1308 C C . LEU B 1 48 ? 2.506 -8.93 -2.201 1 94.75 48 LEU B C 1
ATOM 1310 O O . LEU B 1 48 ? 3.342 -9.688 -2.697 1 94.75 48 LEU B O 1
ATOM 1314 N N . ASN B 1 49 ? 2.756 -8.297 -1.149 1 90.06 49 ASN B N 1
ATOM 1315 C CA . ASN B 1 49 ? 4.035 -8.398 -0.459 1 90.06 49 ASN B CA 1
ATOM 1316 C C . ASN B 1 49 ? 4.258 -9.789 0.112 1 90.06 49 ASN B C 1
ATOM 1318 O O . ASN B 1 49 ? 5.379 -10.305 0.086 1 90.06 49 ASN B O 1
ATOM 1322 N N . GLY B 1 50 ? 3.229 -10.25 0.742 1 91.88 50 GLY B N 1
ATOM 1323 C CA . GLY B 1 50 ? 3.336 -11.609 1.228 1 91.88 50 GLY B CA 1
ATOM 1324 C C . GLY B 1 50 ? 3.76 -12.5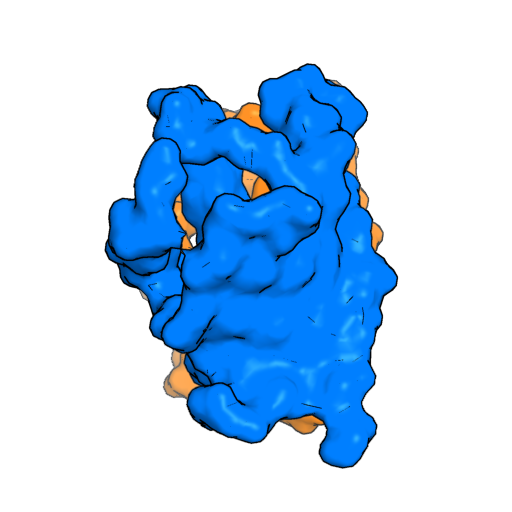94 0.152 1 91.88 50 GLY B C 1
ATOM 1325 O O . GLY B 1 50 ? 4.656 -13.414 0.368 1 91.88 50 GLY B O 1
ATOM 1326 N N . LEU B 1 51 ? 3.119 -12.492 -1.011 1 95.44 51 LEU B N 1
ATOM 1327 C CA . LEU B 1 51 ? 3.463 -13.383 -2.119 1 95.44 51 LEU B CA 1
ATOM 1328 C C . LEU B 1 51 ? 4.891 -13.125 -2.594 1 95.44 51 LEU B C 1
ATOM 1330 O O . LEU B 1 51 ? 5.629 -14.07 -2.885 1 95.44 51 LEU B O 1
ATOM 1334 N N . LEU B 1 52 ? 5.27 -11.914 -2.662 1 94.38 52 LEU B N 1
ATOM 1335 C CA . LEU B 1 52 ? 6.609 -11.555 -3.111 1 94.38 52 LEU B CA 1
ATOM 1336 C C . LEU B 1 52 ? 7.664 -12.055 -2.131 1 94.38 52 LEU B C 1
ATOM 1338 O O . LEU B 1 52 ? 8.727 -12.523 -2.545 1 94.38 52 LEU B O 1
ATOM 1342 N N . ASP B 1 53 ? 7.367 -11.945 -0.835 1 92.5 53 ASP B N 1
ATOM 1343 C CA . ASP B 1 53 ? 8.273 -12.484 0.175 1 92.5 53 ASP B CA 1
ATOM 1344 C C . ASP B 1 53 ? 8.445 -13.992 0.011 1 92.5 53 ASP B C 1
ATOM 1346 O O . ASP B 1 53 ? 9.57 -14.508 0.093 1 92.5 53 ASP B O 1
ATOM 1350 N N . LEU B 1 54 ? 7.363 -14.633 -0.21 1 95.56 54 LEU B N 1
ATOM 1351 C CA . LEU B 1 54 ? 7.422 -16.078 -0.438 1 95.56 54 LEU B CA 1
ATOM 1352 C C . LEU B 1 54 ? 8.234 -16.391 -1.687 1 95.56 54 LEU B C 1
ATOM 1354 O O . LEU B 1 54 ? 9 -17.359 -1.704 1 95.56 54 LEU B O 1
ATOM 1358 N N . ALA B 1 55 ? 8.055 -15.656 -2.719 1 96.19 55 ALA B N 1
ATOM 1359 C CA . ALA B 1 55 ? 8.805 -15.852 -3.957 1 96.19 55 ALA B CA 1
ATOM 1360 C C . ALA B 1 55 ? 10.297 -15.648 -3.732 1 96.19 55 ALA B C 1
ATOM 1362 O O . ALA B 1 55 ? 11.117 -16.438 -4.223 1 96.19 55 ALA B O 1
ATOM 1363 N N . ARG B 1 56 ? 10.625 -14.648 -3.045 1 94.38 56 ARG B N 1
ATOM 1364 C CA . ARG B 1 56 ? 12.023 -14.359 -2.746 1 94.38 56 ARG B CA 1
ATOM 1365 C C . ARG B 1 56 ? 12.656 -15.484 -1.944 1 94.38 56 ARG B C 1
ATOM 1367 O O . ARG B 1 56 ? 13.836 -15.805 -2.133 1 94.38 56 ARG B O 1
ATOM 1374 N N . ASP B 1 57 ? 11.914 -16.062 -1.059 1 94.94 57 ASP B N 1
ATOM 1375 C CA . ASP B 1 57 ? 12.391 -17.156 -0.219 1 94.94 57 ASP B CA 1
ATOM 1376 C C . ASP B 1 57 ? 12.367 -18.484 -0.977 1 94.94 57 ASP B C 1
ATOM 1378 O O . ASP B 1 57 ? 12.75 -19.516 -0.434 1 94.94 57 ASP B O 1
ATOM 1382 N N . GLY B 1 58 ? 11.969 -18.406 -2.162 1 95.06 58 GLY B N 1
ATOM 1383 C CA . GLY B 1 58 ? 11.906 -19.594 -2.979 1 95.06 58 GLY B CA 1
ATOM 1384 C C . GLY B 1 58 ? 10.766 -20.531 -2.592 1 95.06 58 GLY B C 1
ATOM 1385 O O . GLY B 1 58 ? 10.773 -21.703 -2.953 1 95.06 58 GLY B O 1
ATOM 1386 N N . GLU B 1 59 ? 9.758 -20.031 -1.925 1 95.19 59 GLU B N 1
ATOM 1387 C CA . GLU B 1 59 ? 8.68 -20.859 -1.403 1 95.19 59 GLU B CA 1
ATOM 1388 C C . GLU B 1 59 ? 7.445 -20.781 -2.305 1 95.19 59 GLU B C 1
ATOM 1390 O O . GLU B 1 59 ? 6.523 -21.594 -2.168 1 95.19 59 GLU B O 1
ATOM 1395 N N . TRP B 1 60 ? 7.484 -19.891 -3.15 1 94.81 60 TRP B N 1
ATOM 1396 C CA . TRP B 1 60 ? 6.391 -19.719 -4.102 1 94.81 60 TRP B CA 1
ATOM 1397 C C . TRP B 1 60 ? 6.922 -19.312 -5.473 1 94.81 60 TRP B C 1
ATOM 1399 O O . TRP B 1 60 ? 7.746 -18.391 -5.582 1 94.81 60 TRP B O 1
ATOM 1409 N N . GLU B 1 61 ? 6.449 -20.016 -6.457 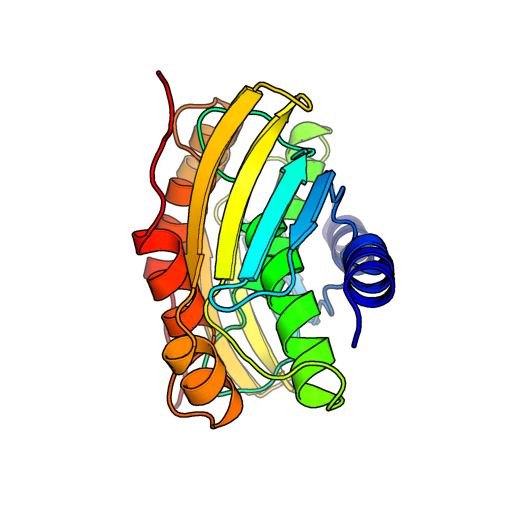1 94.62 61 GLU B N 1
ATOM 1410 C CA . GLU B 1 61 ? 6.773 -19.625 -7.824 1 94.62 61 GLU B CA 1
ATOM 1411 C C . GLU B 1 61 ? 5.73 -18.656 -8.391 1 94.62 61 GLU B C 1
ATOM 1413 O O . GLU B 1 61 ? 4.539 -18.984 -8.422 1 94.62 61 GLU B O 1
ATOM 1418 N N . PRO B 1 62 ? 6.18 -17.516 -8.836 1 96.25 62 PRO B N 1
ATOM 1419 C CA . PRO B 1 62 ? 5.234 -16.516 -9.352 1 96.25 62 PRO B CA 1
ATOM 1420 C C . PRO B 1 62 ? 4.328 -17.078 -10.445 1 96.25 62 PRO B C 1
ATOM 1422 O O . PRO B 1 62 ? 4.809 -17.75 -11.367 1 96.25 62 PRO B O 1
ATOM 1425 N N . THR B 1 63 ? 3.08 -16.844 -10.297 1 96.88 63 THR B N 1
ATOM 1426 C CA . THR B 1 63 ? 2.039 -17.156 -11.273 1 96.88 63 THR B CA 1
ATOM 1427 C C . THR B 1 63 ? 1.009 -16.031 -11.336 1 96.88 63 THR B C 1
ATOM 1429 O O . THR B 1 63 ? 1.015 -15.125 -10.5 1 96.88 63 THR B O 1
ATOM 1432 N N . ARG B 1 64 ? 0.279 -16.062 -12.445 1 97.88 64 ARG B N 1
ATOM 1433 C CA . ARG B 1 64 ? -0.833 -15.125 -12.477 1 97.88 64 ARG B CA 1
ATOM 1434 C C . ARG B 1 64 ? -1.782 -15.359 -11.305 1 97.88 64 ARG B C 1
ATOM 1436 O O . ARG B 1 64 ? -2.102 -16.5 -10.977 1 97.88 64 ARG B O 1
ATOM 1443 N N . ILE B 1 65 ? -2.215 -14.234 -10.695 1 97.81 65 ILE B N 1
ATOM 1444 C CA . ILE B 1 65 ? -3.158 -14.281 -9.586 1 97.81 65 ILE B CA 1
ATOM 1445 C C . ILE B 1 65 ? -4.473 -13.617 -9.984 1 97.81 65 ILE B C 1
ATOM 1447 O O . ILE B 1 65 ? -4.469 -12.539 -10.578 1 97.81 65 ILE B O 1
ATOM 1451 N N . GLU B 1 66 ? -5.523 -14.328 -9.789 1 98 66 GLU B N 1
ATOM 1452 C CA . GLU B 1 66 ? -6.871 -13.758 -9.812 1 98 66 GLU B CA 1
ATOM 1453 C C . GLU B 1 66 ? -7.449 -13.648 -8.406 1 98 66 GLU B C 1
ATOM 1455 O O . GLU B 1 66 ? -7.738 -14.664 -7.766 1 98 66 GLU B O 1
ATOM 1460 N N . ALA B 1 67 ? -7.621 -12.398 -7.934 1 96.94 67 ALA B N 1
ATOM 1461 C CA . ALA B 1 67 ? -8.055 -12.172 -6.555 1 96.94 67 ALA B CA 1
ATOM 1462 C C . ALA B 1 67 ? -9.477 -11.633 -6.508 1 96.94 67 ALA B C 1
ATOM 1464 O O . ALA B 1 67 ? -9.859 -10.797 -7.332 1 96.94 67 ALA B O 1
ATOM 1465 N N . THR B 1 68 ? -10.242 -12.148 -5.605 1 95.62 68 THR B N 1
ATOM 1466 C CA . THR B 1 68 ? -11.586 -11.656 -5.289 1 95.62 68 THR B CA 1
ATOM 1467 C C . THR B 1 68 ? -11.641 -11.117 -3.861 1 95.62 68 THR B C 1
ATOM 1469 O O . THR B 1 68 ? -11.258 -11.812 -2.914 1 95.62 68 THR B O 1
ATOM 1472 N N . VAL B 1 69 ? -12.062 -9.883 -3.725 1 95.06 69 VAL B N 1
ATOM 1473 C CA . VAL B 1 69 ? -12.227 -9.25 -2.416 1 95.06 69 VAL B CA 1
ATOM 1474 C C . VAL B 1 69 ? -13.688 -9.375 -1.971 1 95.06 69 VAL B C 1
ATOM 1476 O O . VAL B 1 69 ? -14.602 -8.969 -2.693 1 95.06 69 VAL B O 1
ATOM 1479 N N . LEU B 1 70 ? -13.828 -9.938 -0.793 1 95.44 70 LEU B N 1
ATOM 1480 C CA . LEU B 1 70 ? -15.164 -10.195 -0.272 1 95.44 70 LEU B CA 1
ATOM 1481 C C . LEU B 1 70 ? -15.492 -9.242 0.877 1 95.44 70 LEU B C 1
ATOM 1483 O O . LEU B 1 70 ? -14.641 -9 1.74 1 95.44 70 LEU B O 1
ATOM 1487 N N . ARG B 1 71 ? -16.734 -8.578 0.819 1 92.31 71 ARG B N 1
ATOM 1488 C CA . ARG B 1 71 ? -17.266 -7.867 1.977 1 92.31 71 ARG B CA 1
ATOM 1489 C C . ARG B 1 71 ? -17.625 -8.836 3.098 1 92.31 71 ARG B C 1
ATOM 1491 O O . ARG B 1 71 ? -17.328 -8.578 4.266 1 92.31 71 ARG B O 1
ATOM 1498 N N . PHE B 1 72 ? -18.281 -9.867 2.771 1 89.44 72 PHE B N 1
ATOM 1499 C CA . PHE B 1 72 ? -18.609 -11.047 3.557 1 89.44 72 PHE B CA 1
ATOM 1500 C C . PHE B 1 72 ? -18.297 -12.32 2.779 1 89.44 72 PHE B C 1
ATOM 1502 O O . PHE B 1 72 ? -18.016 -12.273 1.581 1 89.44 72 PHE B O 1
ATOM 1509 N N . GLU B 1 73 ? -18.297 -13.461 3.33 1 84.62 73 GLU B N 1
ATOM 1510 C CA . GLU B 1 73 ? -17.922 -14.734 2.713 1 84.62 73 GLU B CA 1
ATOM 1511 C C . GLU B 1 73 ? -18.641 -14.938 1.389 1 84.62 73 GLU B C 1
ATOM 1513 O O . GLU B 1 73 ? -18.094 -15.531 0.459 1 84.62 73 GLU B O 1
ATOM 1518 N N . ASP B 1 74 ? -19.734 -14.383 1.226 1 86.19 74 ASP B N 1
ATOM 1519 C CA . ASP B 1 74 ? -20.484 -14.68 0.009 1 86.19 74 ASP B CA 1
ATOM 1520 C C . ASP B 1 74 ? -20.781 -13.406 -0.776 1 86.19 74 ASP B C 1
ATOM 1522 O O . ASP B 1 74 ? -21.578 -13.43 -1.719 1 86.19 74 ASP B O 1
ATOM 1526 N N . GLU B 1 75 ? -20.234 -12.32 -0.48 1 92.81 75 GLU B N 1
ATOM 1527 C CA . GLU B 1 75 ? -20.516 -11.062 -1.164 1 92.81 75 GLU B CA 1
ATOM 1528 C C . GLU B 1 75 ? -19.234 -10.453 -1.745 1 92.81 75 GLU B C 1
ATOM 1530 O O . GLU B 1 75 ? -18.391 -9.938 -1.007 1 92.81 75 GLU B O 1
ATOM 1535 N N . VAL B 1 76 ? -19.234 -10.469 -3.096 1 93 76 VAL B N 1
ATOM 1536 C CA . VAL B 1 76 ? -18.062 -9.969 -3.803 1 93 76 VAL B CA 1
ATOM 1537 C C . VAL B 1 76 ? -18.078 -8.438 -3.816 1 93 76 VAL B C 1
ATOM 1539 O O . VAL B 1 76 ? -19.094 -7.828 -4.129 1 93 76 VAL B O 1
ATOM 1542 N N . MET B 1 77 ? -17 -7.887 -3.4 1 91.81 77 MET B N 1
ATOM 1543 C CA . MET B 1 77 ? -16.844 -6.434 -3.443 1 91.81 77 MET B CA 1
ATOM 1544 C C . MET B 1 77 ? -16.078 -6.008 -4.695 1 91.81 77 MET B C 1
ATOM 1546 O O . MET B 1 77 ? -16.547 -5.141 -5.438 1 91.81 77 MET B O 1
ATOM 1550 N N . ASN B 1 78 ? -14.945 -6.562 -4.945 1 93.06 78 ASN B N 1
ATOM 1551 C CA . ASN B 1 78 ? -14.086 -6.203 -6.07 1 93.06 78 ASN B CA 1
ATOM 1552 C C . ASN B 1 78 ? -13.234 -7.387 -6.52 1 93.06 78 ASN B C 1
ATOM 1554 O O . ASN B 1 78 ? -13.141 -8.391 -5.816 1 93.06 78 ASN B O 1
ATOM 1558 N N . ARG B 1 79 ? -12.727 -7.223 -7.707 1 94.25 79 ARG B N 1
ATOM 1559 C CA . ARG B 1 79 ? -11.766 -8.18 -8.242 1 94.25 79 ARG B CA 1
ATOM 1560 C C . ARG B 1 79 ? -10.547 -7.469 -8.812 1 94.25 79 ARG B C 1
ATOM 1562 O O . ARG B 1 79 ? -10.641 -6.332 -9.281 1 94.25 79 ARG B O 1
ATOM 1569 N N . TRP B 1 80 ? -9.445 -8.055 -8.688 1 95.12 80 TRP B N 1
ATOM 1570 C CA . TRP B 1 80 ? -8.211 -7.586 -9.305 1 95.12 80 TRP B CA 1
ATOM 1571 C C . TRP B 1 80 ? -7.316 -8.758 -9.695 1 95.12 80 TRP B C 1
ATOM 1573 O O . TRP B 1 80 ? -7.582 -9.906 -9.32 1 95.12 80 TRP B O 1
ATOM 1583 N N . TYR B 1 81 ? -6.352 -8.523 -10.523 1 97.31 81 TYR B N 1
ATOM 1584 C CA . TYR B 1 81 ? -5.402 -9.586 -10.852 1 97.31 81 TYR B CA 1
ATOM 1585 C C . TYR B 1 81 ? -3.99 -9.031 -10.984 1 97.31 81 TYR B C 1
ATOM 1587 O O . TYR B 1 81 ? -3.801 -7.816 -11.07 1 97.31 81 TYR B O 1
ATOM 1595 N N . ALA B 1 82 ? -3.047 -9.859 -10.969 1 98 82 ALA B N 1
ATOM 1596 C CA . ALA B 1 82 ? -1.635 -9.594 -11.227 1 98 82 ALA B CA 1
ATOM 1597 C C . ALA B 1 82 ? -1.036 -10.648 -12.148 1 98 82 ALA B C 1
ATOM 1599 O O . ALA B 1 82 ? -1.217 -11.852 -11.93 1 98 82 ALA B O 1
ATOM 1600 N N . LYS B 1 83 ? -0.345 -10.188 -13.133 1 98.5 83 LYS B N 1
ATOM 1601 C CA . LYS B 1 83 ? 0.223 -11.109 -14.109 1 98.5 83 LYS B CA 1
ATOM 1602 C C . LYS B 1 83 ? 1.548 -11.688 -13.617 1 98.5 83 LYS B C 1
ATOM 1604 O O . LYS B 1 83 ? 2.289 -11.016 -12.891 1 98.5 83 LYS B O 1
ATOM 1609 N N . THR B 1 84 ? 1.766 -12.898 -14.109 1 98.12 84 THR B N 1
ATOM 1610 C CA . THR B 1 84 ? 3.029 -13.57 -13.828 1 98.12 84 THR B CA 1
ATOM 1611 C C . THR B 1 84 ? 4.211 -12.664 -14.156 1 98.12 84 THR B C 1
ATOM 1613 O O . THR B 1 84 ? 5.125 -12.5 -13.352 1 98.12 84 THR B O 1
ATOM 1616 N N . GLU B 1 85 ? 4.105 -12.039 -15.305 1 98.19 85 GLU B N 1
ATOM 1617 C CA . GLU B 1 85 ? 5.203 -11.219 -15.805 1 98.19 85 GLU B CA 1
ATOM 1618 C C . GLU B 1 85 ? 5.477 -10.031 -14.891 1 98.19 85 GLU B C 1
ATOM 1620 O O . GLU B 1 85 ? 6.625 -9.602 -14.75 1 98.19 85 GLU B O 1
ATOM 1625 N N . TRP B 1 86 ? 4.418 -9.539 -14.305 1 98.06 86 TRP B N 1
ATOM 1626 C CA . TRP B 1 86 ? 4.605 -8.391 -13.422 1 98.06 86 TRP B CA 1
ATOM 1627 C C . TRP B 1 86 ? 5.41 -8.773 -12.188 1 98.06 86 TRP B C 1
ATOM 1629 O O . TRP B 1 86 ? 6.285 -8.023 -11.742 1 98.06 86 TRP B O 1
ATOM 1639 N N . PHE B 1 87 ? 5.215 -9.93 -11.586 1 97.56 87 PHE B N 1
ATOM 1640 C CA . PHE B 1 87 ? 6 -10.43 -10.461 1 97.56 87 PHE B CA 1
ATOM 1641 C C . PHE B 1 87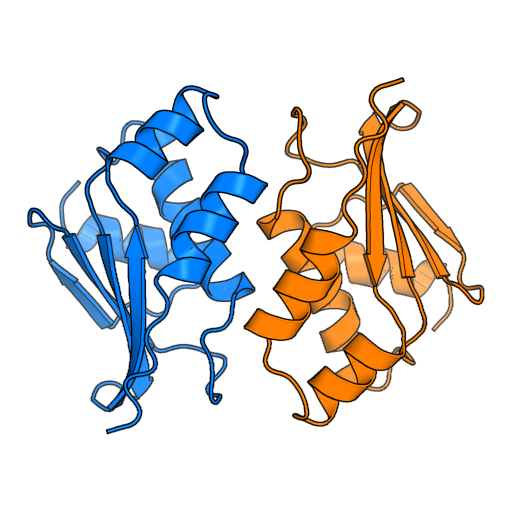 ? 7.453 -10.625 -10.867 1 97.56 87 PHE B C 1
ATOM 1643 O O . PHE B 1 87 ? 8.367 -10.195 -10.164 1 97.56 87 PHE B O 1
ATOM 1650 N N . GLU B 1 88 ? 7.629 -11.297 -11.961 1 97.56 88 GLU B N 1
ATOM 1651 C CA . GLU B 1 88 ? 8.969 -11.602 -12.445 1 97.56 88 GLU B CA 1
ATOM 1652 C C . GLU B 1 88 ? 9.766 -10.328 -12.711 1 97.56 88 GLU B C 1
ATOM 1654 O O . GLU B 1 88 ? 10.938 -10.234 -12.344 1 97.56 88 GLU B O 1
ATOM 1659 N N . ASP B 1 89 ? 9.102 -9.406 -13.461 1 96.69 89 ASP B N 1
ATOM 1660 C CA . ASP B 1 89 ? 9.773 -8.148 -13.781 1 96.69 89 ASP B CA 1
ATOM 1661 C C . ASP B 1 89 ? 10.172 -7.398 -12.516 1 96.69 89 ASP B C 1
ATOM 1663 O O . ASP B 1 89 ? 11.25 -6.801 -12.461 1 96.69 89 ASP B O 1
ATOM 1667 N N . LEU B 1 90 ? 9.305 -7.418 -11.523 1 94.25 90 LEU B N 1
ATOM 1668 C CA . LEU B 1 90 ? 9.617 -6.754 -10.266 1 94.25 90 LEU B CA 1
ATOM 1669 C C . LEU B 1 90 ? 10.797 -7.426 -9.57 1 94.25 90 LEU B C 1
ATOM 1671 O O . LEU B 1 90 ? 11.727 -6.75 -9.133 1 94.25 90 LEU B O 1
ATOM 1675 N N . LEU B 1 91 ? 10.852 -8.734 -9.484 1 93.69 91 LEU B N 1
ATOM 1676 C CA . LEU B 1 91 ? 11.875 -9.5 -8.789 1 93.69 91 LEU B CA 1
ATOM 1677 C C . LEU B 1 91 ? 13.219 -9.383 -9.508 1 93.69 91 LEU B C 1
ATOM 1679 O O . LEU B 1 91 ? 14.273 -9.547 -8.891 1 93.69 91 LEU B O 1
ATOM 1683 N N . GLN B 1 92 ? 13.141 -9.055 -10.797 1 94.06 92 GLN B N 1
ATOM 1684 C CA . GLN B 1 92 ? 14.352 -8.891 -11.586 1 94.06 92 GLN B CA 1
ATOM 1685 C C . GLN B 1 92 ? 14.727 -7.418 -11.727 1 94.06 92 GLN B C 1
ATOM 1687 O O . GLN B 1 92 ? 15.594 -7.062 -12.531 1 94.06 92 GLN B O 1
ATOM 1692 N N . TYR B 1 93 ? 14.031 -6.652 -11.125 1 89.81 93 TYR B N 1
ATOM 1693 C CA . TYR B 1 93 ? 14.305 -5.223 -11.047 1 89.81 93 TYR B CA 1
ATOM 1694 C C . TYR B 1 93 ? 14.102 -4.555 -12.398 1 89.81 93 TYR B C 1
ATOM 1696 O O . TYR B 1 93 ? 14.805 -3.598 -12.734 1 89.81 93 TYR B O 1
ATOM 1704 N N . ARG B 1 94 ? 13.219 -5.102 -13.156 1 94.5 94 ARG B N 1
ATOM 1705 C CA . ARG B 1 94 ? 12.906 -4.516 -14.453 1 94.5 94 ARG B CA 1
ATOM 1706 C C . ARG B 1 94 ? 11.805 -3.467 -14.328 1 94.5 94 ARG B C 1
ATOM 1708 O O . ARG B 1 94 ? 11.641 -2.623 -15.211 1 94.5 94 ARG B O 1
ATOM 1715 N N . ILE B 1 95 ? 10.969 -3.559 -13.352 1 92.5 95 ILE B N 1
ATOM 1716 C CA . ILE B 1 95 ? 10 -2.523 -13.023 1 92.5 95 ILE B CA 1
ATOM 1717 C C . ILE B 1 95 ? 10.109 -2.158 -11.547 1 92.5 95 ILE B C 1
ATOM 1719 O O . ILE B 1 95 ? 10.648 -2.93 -10.75 1 92.5 95 ILE B O 1
ATOM 1723 N N . SER B 1 96 ? 9.648 -0.944 -11.188 1 87.38 96 SER B N 1
ATOM 1724 C CA . SER B 1 96 ? 9.664 -0.492 -9.797 1 87.38 96 SER B CA 1
ATOM 1725 C C . SER B 1 96 ? 8.43 -0.97 -9.047 1 87.38 96 SER B C 1
ATOM 1727 O O . SER B 1 96 ? 7.445 -1.382 -9.656 1 87.38 96 SER B O 1
ATOM 1729 N N . GLU B 1 97 ? 8.539 -0.948 -7.746 1 89 97 GLU B N 1
ATOM 1730 C CA . GLU B 1 97 ? 7.379 -1.258 -6.914 1 89 97 GLU B CA 1
ATOM 1731 C C . GLU B 1 97 ? 6.191 -0.371 -7.273 1 89 97 GLU B C 1
ATOM 1733 O O . GLU B 1 97 ? 5.051 -0.837 -7.305 1 89 97 GLU B O 1
ATOM 1738 N N . THR B 1 98 ? 6.473 0.931 -7.543 1 86 98 THR B N 1
ATOM 1739 C CA . THR B 1 98 ? 5.426 1.869 -7.938 1 86 98 THR B CA 1
ATOM 1740 C C . THR B 1 98 ? 4.762 1.422 -9.234 1 86 98 THR B C 1
ATOM 1742 O O . THR B 1 98 ? 3.533 1.456 -9.352 1 86 98 THR B O 1
ATOM 1745 N N . GLU B 1 99 ? 5.586 1.042 -10.219 1 88.75 99 GLU B N 1
ATOM 1746 C CA . GLU B 1 99 ? 5.027 0.55 -11.477 1 88.75 99 GLU B CA 1
ATOM 1747 C C . GLU B 1 99 ? 4.211 -0.72 -11.258 1 88.75 99 GLU B C 1
ATOM 1749 O O . GLU B 1 99 ? 3.127 -0.874 -11.828 1 88.75 99 GLU B O 1
ATOM 1754 N N . PHE B 1 100 ? 4.719 -1.623 -10.453 1 93.38 100 PHE B N 1
ATOM 1755 C CA . PHE B 1 100 ? 4.016 -2.857 -10.125 1 93.38 100 PHE B CA 1
ATOM 1756 C C . PHE B 1 100 ? 2.648 -2.557 -9.516 1 93.38 100 PHE B C 1
ATOM 1758 O O . PHE B 1 100 ? 1.634 -3.096 -9.961 1 93.38 100 PHE B O 1
ATOM 1765 N N . SER B 1 101 ? 2.586 -1.742 -8.484 1 89.31 101 SER B N 1
ATOM 1766 C CA . SER B 1 101 ? 1.337 -1.389 -7.82 1 89.31 101 SER B CA 1
ATOM 1767 C C . SER B 1 101 ? 0.354 -0.744 -8.789 1 89.31 101 SER B C 1
ATOM 1769 O O . SER B 1 101 ? -0.846 -1.026 -8.742 1 89.31 101 SER B O 1
ATOM 1771 N N . THR B 1 102 ? 0.883 0.149 -9.656 1 88.5 102 THR B N 1
ATOM 1772 C CA . THR B 1 102 ? 0.044 0.792 -10.664 1 88.5 102 THR B CA 1
ATOM 1773 C C . THR B 1 102 ? -0.568 -0.244 -11.602 1 88.5 102 THR B C 1
ATOM 1775 O O . THR B 1 102 ? -1.764 -0.19 -11.898 1 88.5 102 THR B O 1
ATOM 1778 N N . ASN B 1 103 ? 0.261 -1.135 -12.086 1 93.62 103 ASN B N 1
ATOM 1779 C CA . ASN B 1 103 ? -0.24 -2.201 -12.945 1 93.62 103 ASN B CA 1
ATOM 1780 C C . ASN B 1 103 ? -1.427 -2.922 -12.312 1 93.62 103 ASN B C 1
ATOM 1782 O O . ASN B 1 103 ? -2.455 -3.121 -12.961 1 93.62 103 ASN B O 1
ATOM 1786 N N . VAL B 1 104 ? -1.298 -3.316 -11.055 1 94.38 104 VAL B N 1
ATOM 1787 C CA . VAL B 1 104 ? -2.334 -4.086 -10.375 1 94.38 104 VAL B CA 1
ATOM 1788 C C . VAL B 1 104 ? -3.566 -3.213 -10.148 1 94.38 104 VAL B C 1
ATOM 1790 O O . VAL B 1 104 ? -4.695 -3.658 -10.359 1 94.38 104 VAL B O 1
ATOM 1793 N N . LEU B 1 105 ? -3.404 -1.938 -9.75 1 90.88 105 LEU B N 1
ATOM 1794 C CA . LEU B 1 105 ? -4.516 -1.031 -9.484 1 90.88 105 LEU B CA 1
ATOM 1795 C C . LEU B 1 105 ? -5.348 -0.81 -10.742 1 90.88 105 LEU B C 1
ATOM 1797 O O . LEU B 1 105 ? -6.566 -0.641 -10.664 1 90.88 105 LEU B O 1
ATOM 1801 N N . GLU B 1 106 ? -4.691 -0.858 -11.852 1 90.12 106 GLU B N 1
ATOM 1802 C CA . GLU B 1 106 ? -5.379 -0.609 -13.109 1 90.12 106 GLU B CA 1
ATOM 1803 C C . GLU B 1 106 ? -6.281 -1.78 -13.492 1 90.12 106 GLU B C 1
ATOM 1805 O O . GLU B 1 106 ? -7.125 -1.659 -14.383 1 90.12 106 GLU B O 1
ATOM 1810 N N . THR B 1 107 ? -6.137 -2.896 -12.828 1 94.38 107 THR B N 1
ATOM 1811 C CA . THR B 1 107 ? -6.941 -4.066 -13.164 1 94.38 107 THR B CA 1
ATOM 1812 C C . THR B 1 107 ? -8.234 -4.086 -12.352 1 94.38 107 THR B C 1
ATOM 1814 O O . THR B 1 107 ? -9.117 -4.906 -12.602 1 94.38 107 THR B O 1
ATOM 1817 N N . LEU B 1 108 ? -8.336 -3.232 -11.391 1 90.5 108 LEU B N 1
ATOM 1818 C CA . LEU B 1 108 ? -9.453 -3.242 -10.453 1 90.5 108 LEU B CA 1
ATOM 1819 C C . LEU B 1 108 ? -10.789 -3.174 -11.195 1 90.5 108 LEU B C 1
ATOM 1821 O O . LEU B 1 108 ? -10.961 -2.346 -12.094 1 90.5 108 LEU B O 1
ATOM 1825 N N . ASP B 1 109 ? -11.617 -4.121 -10.875 1 87.88 109 ASP B N 1
ATOM 1826 C CA . ASP B 1 109 ? -12.984 -4.16 -11.375 1 87.88 109 ASP B CA 1
ATOM 1827 C C . ASP B 1 109 ? -13.992 -4.254 -10.227 1 87.88 109 ASP B C 1
ATOM 1829 O O . ASP B 1 109 ? -13.883 -5.133 -9.375 1 87.88 109 ASP B O 1
ATOM 1833 N N . GLU B 1 110 ? -14.859 -3.246 -10.18 1 76.75 110 GLU B N 1
ATOM 1834 C CA . GLU B 1 110 ? -15.891 -3.281 -9.156 1 76.75 110 GLU B CA 1
ATOM 1835 C C . GLU B 1 110 ? -17.016 -4.246 -9.531 1 76.75 110 GLU B C 1
ATOM 1837 O O . GLU B 1 110 ? -17.453 -4.281 -10.68 1 76.75 110 GLU B O 1
ATOM 1842 N N . ASP B 1 111 ? -17.125 -5.277 -8.727 1 66.38 111 ASP B N 1
ATOM 1843 C CA . ASP B 1 111 ? -18.25 -6.164 -8.961 1 66.38 111 ASP B CA 1
ATOM 1844 C C . ASP B 1 111 ? -19.516 -5.652 -8.258 1 66.38 111 ASP B C 1
ATOM 1846 O O . ASP B 1 111 ? -20 -6.27 -7.312 1 66.38 111 ASP B O 1
ATOM 1850 N N . LEU B 1 112 ? -19.844 -4.41 -8.336 1 54.22 112 LEU B N 1
ATOM 1851 C CA . LEU B 1 112 ? -21.078 -3.945 -7.707 1 54.22 112 LEU B CA 1
ATOM 1852 C C . LEU B 1 112 ? -22.297 -4.445 -8.469 1 54.22 112 LEU B C 1
ATOM 1854 O O . LEU B 1 112 ? -22.5 -4.062 -9.625 1 54.22 112 LEU B O 1
ATOM 1858 N N . GLU B 1 113 ? -22.484 -5.777 -8.75 1 42.75 113 GLU B N 1
ATOM 1859 C CA . GLU B 1 113 ? -23.812 -6.16 -9.211 1 42.75 113 GLU B CA 1
ATOM 1860 C C . GLU B 1 113 ? -24.859 -6.008 -8.102 1 42.75 113 GLU B C 1
ATOM 1862 O O . GLU B 1 113 ? -24.531 -6.176 -6.926 1 42.75 113 GLU B O 1
#

Radius of gyration: 17.71 Å; Cα contacts (8 Å, |Δi|>4): 405; chains: 2; bounding box: 45×50×36 Å

Organism: NCBI:txid1816183

Solvent-accessible surface area (backbone atoms only — not comparable to full-atom values): 12264 Å² total; per-residue (Å²): 113,54,51,68,56,48,51,55,53,41,40,74,58,70,45,50,70,71,46,65,42,83,47,93,61,23,38,35,31,28,43,49,94,58,76,61,90,46,62,48,52,56,61,51,38,40,57,52,46,45,53,50,52,33,32,75,71,68,52,38,77,82,53,32,36,44,37,36,37,16,58,43,100,85,38,67,40,31,34,35,41,44,53,34,64,54,52,52,33,42,79,67,66,71,42,44,58,48,56,48,53,49,58,33,61,72,46,56,40,76,44,81,120,113,54,50,70,57,50,50,56,54,41,41,75,60,70,44,50,71,73,48,66,41,84,47,94,59,24,39,37,32,28,42,50,94,58,74,63,91,48,65,48,52,55,61,52,36,40,56,52,47,45,53,49,51,33,34,72,70,68,53,39,80,81,54,30,38,42,39,38,36,16,60,42,100,85,38,66,41,31,35,34,42,43,53,33,64,54,53,52,33,41,79,66,64,70,43,45,57,49,55,48,52,49,58,33,60,71,45,56,39,74,46,80,122